Protein AF-A0A5M9K8M2-F1 (afdb_monomer)

pLDDT: mean 75.73, std 13.45, range [46.22, 95.31]

Solvent-accessible surface area (backbone atoms only — not comparable to full-atom values): 11768 Å² total; per-residue (Å²): 135,85,77,84,81,75,60,56,69,81,73,75,49,84,78,88,74,86,73,56,67,69,51,52,54,53,47,51,53,53,50,52,51,53,51,39,47,73,73,68,45,85,75,81,66,78,77,69,85,66,77,76,76,78,73,56,65,38,98,84,75,43,67,61,75,73,79,89,64,83,46,73,67,50,50,53,51,50,53,51,51,49,50,54,51,56,73,70,50,73,73,85,77,61,78,74,76,79,89,68,83,68,75,70,91,83,64,56,71,67,57,57,50,52,52,50,51,52,52,54,49,52,50,53,50,51,50,54,52,52,51,52,52,51,54,52,52,54,49,54,55,54,51,58,61,59,76,70,56,75,81,52,71,76,62,66,80,62,76,63,86,76,78,84,78,55,76,65,59,54,50,52,52,50,52,51,52,55,55,62,74,74,107

Sequence (183 aa):
MKEPQRAPTTMGQLLEIDLGEEARVRNAHRTEIARRKAAGECVELEESEHPTPKPRLGRDGKPWRGRKRRGSDDIQRDALVDAILHENRLDIYEPVPSLFSKQPEGLANDDTIAETFRKDWEEASSHATLQRQQQMSERAAKEKKKAGQEKTEEELYMKGPKLGGSRSARAAMREAMLKAKKR

Radius of gyration: 30.53 Å; Cα contacts (8 Å, |Δi|>4): 26; chains: 1; bounding box: 59×55×85 Å

Secondary structure (DSSP, 8-state):
----PPPGGGGTPPP----HHHHHHHHHHHHHHHHHHHTT---------PPPPPPPBPTTSSB-PPP-PPPHHHHHHHHHHHHHHHHTS-GGGS----------TT--HHHHHHHHHHHHHHHHHHHHHHHHHHHHHHHHHHHHHHHT----HHHHTT-SPPPSS-HHHHHHHHHHHHHHHT-

Organism: Monilinia fructicola (NCBI:txid38448)

Nearest PDB structures (foldseek):
  4fxw-assembly1_B  TM=2.094E-01  e=4.200E+00  Homo sapiens

Structure (mmCIF, N/CA/C/O backbone):
data_AF-A0A5M9K8M2-F1
#
_entry.id   AF-A0A5M9K8M2-F1
#
loop_
_atom_site.group_PDB
_atom_site.id
_atom_site.type_symbol
_atom_site.label_atom_id
_atom_site.label_alt_id
_atom_site.label_comp_id
_atom_site.label_asym_id
_atom_site.label_entity_id
_atom_site.label_seq_id
_atom_site.pdbx_PDB_ins_code
_atom_site.Cartn_x
_atom_site.Cartn_y
_atom_site.Cartn_z
_atom_site.occupancy
_atom_site.B_iso_or_equiv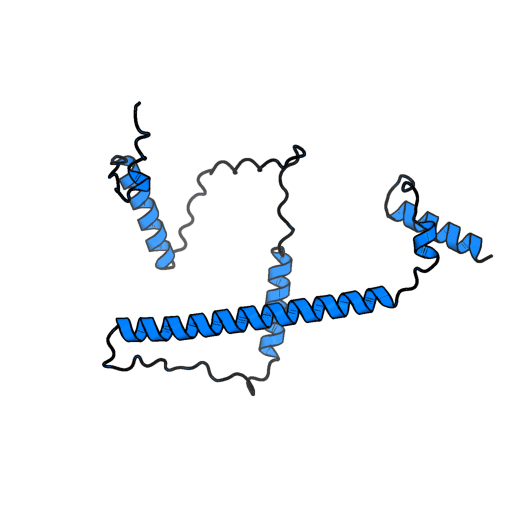
_atom_site.auth_seq_id
_atom_site.auth_comp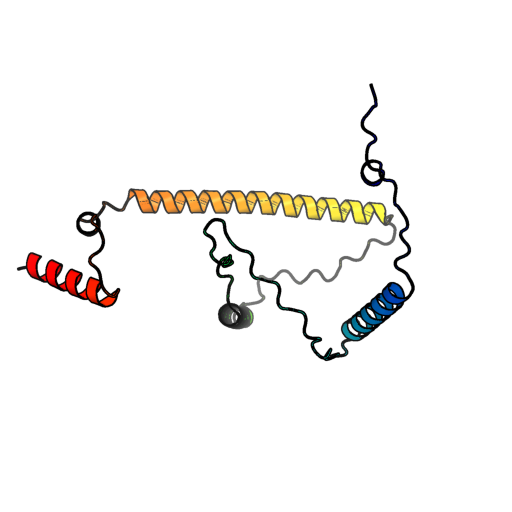_id
_atom_site.auth_asym_id
_atom_site.auth_atom_id
_atom_site.pdbx_PDB_model_num
ATOM 1 N N . MET A 1 1 ? 29.212 30.644 -27.979 1.00 50.84 1 MET A N 1
ATOM 2 C CA . MET A 1 1 ? 28.620 30.018 -26.775 1.00 50.84 1 MET A CA 1
ATOM 3 C C . MET A 1 1 ? 28.111 28.640 -27.178 1.00 50.84 1 MET A C 1
ATOM 5 O O . MET A 1 1 ? 27.536 28.545 -28.252 1.00 50.84 1 MET A O 1
ATOM 9 N N . LYS A 1 2 ? 28.410 27.576 -26.422 1.00 59.81 2 LYS A N 1
ATOM 10 C CA . LYS A 1 2 ? 28.000 26.195 -26.748 1.00 59.81 2 LYS A CA 1
ATOM 11 C C . LYS A 1 2 ? 26.672 25.913 -26.040 1.00 59.81 2 LYS A C 1
ATOM 13 O O . LYS A 1 2 ? 26.611 26.065 -24.823 1.00 59.81 2 LYS A O 1
ATOM 18 N N . GLU A 1 3 ? 25.627 25.561 -26.781 1.00 69.38 3 GLU A N 1
ATOM 19 C CA . GLU A 1 3 ? 24.327 25.207 -26.197 1.00 69.38 3 GLU A CA 1
ATOM 20 C C . GLU A 1 3 ? 24.416 23.906 -25.380 1.00 69.38 3 GLU A C 1
ATOM 22 O O . GLU A 1 3 ? 25.174 23.001 -25.751 1.00 69.38 3 GLU A O 1
ATOM 27 N N . PRO A 1 4 ? 23.659 23.779 -24.274 1.00 75.94 4 PRO A N 1
ATOM 28 C CA . PRO A 1 4 ? 23.609 22.541 -23.512 1.00 75.94 4 PRO A CA 1
ATOM 29 C C . PRO A 1 4 ? 22.824 21.486 -24.302 1.00 75.94 4 PRO A C 1
ATOM 31 O O . PRO A 1 4 ? 21.600 21.559 -24.417 1.00 75.94 4 PRO A O 1
ATOM 34 N N . GLN A 1 5 ? 23.527 20.490 -24.843 1.00 76.62 5 GLN A N 1
ATOM 35 C CA . GLN A 1 5 ? 22.889 19.331 -25.466 1.00 76.62 5 GLN A CA 1
ATOM 36 C C . GLN A 1 5 ? 22.056 18.582 -24.419 1.00 76.62 5 GLN A C 1
ATOM 38 O O . GLN A 1 5 ? 22.564 18.161 -23.378 1.00 76.62 5 GLN A O 1
ATOM 43 N N . ARG A 1 6 ? 20.754 18.440 -24.686 1.00 75.75 6 ARG A N 1
ATOM 44 C CA . ARG A 1 6 ? 19.835 17.676 -23.837 1.00 75.75 6 ARG A CA 1
ATOM 45 C C . ARG A 1 6 ? 20.087 16.183 -24.029 1.00 75.75 6 ARG A C 1
ATOM 47 O O . ARG A 1 6 ? 20.294 15.732 -25.152 1.00 75.75 6 ARG A O 1
ATOM 54 N N . ALA A 1 7 ? 20.059 15.419 -22.938 1.00 79.06 7 ALA A N 1
ATOM 55 C CA . ALA A 1 7 ? 20.272 13.976 -22.992 1.00 79.06 7 ALA A CA 1
ATOM 56 C C . ALA A 1 7 ? 19.178 13.297 -23.847 1.00 79.06 7 ALA A C 1
ATOM 58 O O . ALA A 1 7 ? 18.006 13.660 -23.712 1.00 79.06 7 ALA A O 1
ATOM 59 N N . PRO A 1 8 ? 19.513 12.296 -24.678 1.00 78.56 8 PRO A N 1
ATOM 60 C CA . PRO A 1 8 ? 18.580 11.658 -25.621 1.00 78.56 8 PRO A CA 1
ATOM 61 C C . PRO A 1 8 ? 17.333 11.074 -24.936 1.00 78.56 8 PRO A C 1
ATOM 63 O O . PRO A 1 8 ? 16.224 11.185 -25.456 1.00 78.56 8 PRO A O 1
ATOM 66 N N . THR A 1 9 ? 17.477 10.583 -23.701 1.00 77.06 9 THR A N 1
ATOM 67 C CA . THR A 1 9 ? 16.366 10.099 -22.865 1.00 77.06 9 THR A CA 1
ATOM 68 C C . THR A 1 9 ? 15.303 11.175 -22.601 1.00 77.06 9 THR A C 1
ATOM 70 O O . THR A 1 9 ? 14.123 10.863 -22.500 1.00 77.06 9 THR A O 1
ATOM 73 N N . THR A 1 10 ? 15.691 12.455 -22.529 1.00 79.44 10 THR A N 1
ATOM 74 C CA . THR A 1 10 ? 14.746 13.576 -22.338 1.00 79.44 10 THR A CA 1
ATOM 75 C C . THR A 1 10 ? 13.986 13.947 -23.612 1.00 79.44 10 THR A C 1
ATOM 77 O O . THR A 1 10 ? 12.981 14.645 -23.533 1.00 79.44 10 THR A O 1
ATOM 80 N N . MET A 1 11 ? 14.440 13.469 -24.775 1.00 81.12 11 MET A N 1
ATOM 81 C CA . MET A 1 11 ? 13.809 13.697 -26.079 1.00 81.12 11 MET A CA 1
ATOM 82 C C . MET A 1 11 ? 12.969 12.499 -26.548 1.00 81.12 11 MET A C 1
ATOM 84 O O . MET A 1 11 ? 12.585 12.439 -27.711 1.00 81.12 11 MET A O 1
ATOM 88 N N . GLY A 1 12 ? 12.687 11.538 -25.658 1.00 84.31 12 GLY A N 1
ATOM 89 C CA . GLY A 1 12 ? 11.895 10.349 -25.986 1.00 84.31 12 GLY A CA 1
ATOM 90 C C . GLY A 1 12 ? 12.618 9.342 -26.884 1.00 84.31 12 GLY A C 1
ATOM 91 O O . GLY A 1 12 ? 11.989 8.415 -27.385 1.00 84.31 12 GLY A O 1
ATOM 92 N N . GLN A 1 13 ? 13.930 9.500 -27.090 1.00 84.31 13 GLN A N 1
ATOM 93 C CA . GLN A 1 13 ? 14.730 8.535 -27.835 1.00 84.31 13 GLN A CA 1
ATOM 94 C C . GLN A 1 13 ? 15.052 7.339 -26.933 1.00 84.31 13 GLN A C 1
ATOM 96 O O . GLN A 1 13 ? 15.703 7.487 -25.894 1.00 84.31 13 GLN A O 1
ATOM 101 N N . LEU A 1 14 ? 14.582 6.156 -27.332 1.00 84.75 14 LEU A N 1
ATOM 102 C CA . LEU A 1 14 ? 14.942 4.892 -26.699 1.00 84.75 14 LEU A CA 1
ATOM 103 C C . LEU A 1 14 ? 16.300 4.441 -27.243 1.00 84.75 14 LEU A C 1
ATOM 105 O O . LEU A 1 14 ? 16.487 4.330 -28.451 1.00 84.75 14 LEU A O 1
ATOM 109 N N . LEU A 1 15 ? 17.253 4.214 -26.342 1.00 83.38 15 LEU A N 1
ATOM 110 C CA . LEU A 1 15 ? 18.545 3.616 -26.667 1.00 83.38 15 LEU A CA 1
ATOM 111 C C . LEU A 1 15 ? 18.457 2.119 -26.395 1.00 83.38 15 LEU A C 1
ATOM 113 O O . LEU A 1 15 ? 18.243 1.708 -25.253 1.00 83.38 15 LEU A O 1
ATOM 117 N N . GL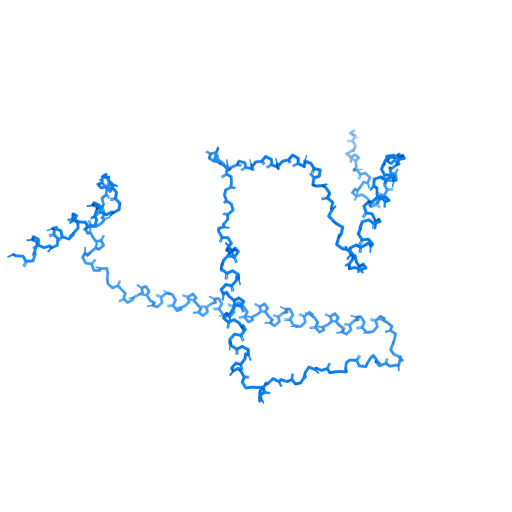U A 1 16 ? 18.626 1.319 -27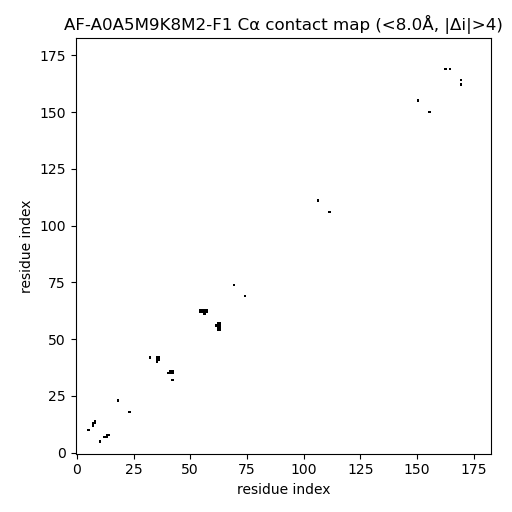.442 1.00 84.19 16 GLU A N 1
ATOM 118 C CA . GLU A 1 16 ? 18.762 -0.128 -27.316 1.00 84.19 16 GLU A CA 1
ATOM 119 C C . GLU A 1 16 ? 20.150 -0.432 -26.745 1.00 84.19 16 GLU A C 1
ATOM 121 O O . GLU A 1 16 ? 21.176 -0.098 -27.337 1.00 84.19 16 GLU A O 1
ATOM 126 N N . ILE A 1 17 ? 20.180 -1.001 -25.541 1.00 85.06 17 ILE A N 1
ATOM 127 C CA . ILE A 1 17 ? 21.411 -1.429 -24.879 1.00 85.06 17 ILE A CA 1
ATOM 128 C C . ILE A 1 17 ? 21.380 -2.950 -24.822 1.00 85.06 17 ILE A C 1
ATOM 130 O O . ILE A 1 17 ? 20.585 -3.535 -24.081 1.00 85.06 17 ILE A O 1
ATOM 134 N N . ASP A 1 18 ? 22.273 -3.587 -25.572 1.00 85.81 18 ASP A N 1
ATOM 135 C CA . ASP A 1 18 ? 22.469 -5.028 -25.497 1.00 85.81 18 ASP A CA 1
ATOM 136 C C . ASP A 1 18 ? 23.205 -5.392 -24.203 1.00 85.81 18 ASP A C 1
ATOM 138 O O . ASP A 1 18 ? 24.413 -5.222 -24.065 1.00 85.81 18 ASP A O 1
ATOM 142 N N . LEU A 1 19 ? 22.461 -5.933 -23.235 1.00 85.19 19 LEU A N 1
ATOM 143 C CA . LEU A 1 19 ? 22.978 -6.368 -21.929 1.00 85.19 19 LEU A CA 1
ATOM 144 C C . LEU A 1 19 ? 23.737 -7.713 -21.976 1.00 85.19 19 LEU A C 1
ATOM 146 O O . LEU A 1 19 ? 24.090 -8.260 -20.931 1.00 85.19 19 LEU A O 1
ATOM 150 N N . GLY A 1 20 ? 23.967 -8.258 -23.173 1.00 93.19 20 GLY A N 1
ATOM 151 C CA . GLY A 1 20 ? 24.665 -9.524 -23.392 1.00 93.19 20 GLY A CA 1
ATOM 152 C C . GLY A 1 20 ? 23.839 -10.781 -23.086 1.00 93.19 20 GLY A C 1
ATOM 153 O O . GLY A 1 20 ? 22.652 -10.737 -22.752 1.00 93.19 20 GLY A O 1
ATOM 154 N N . GLU A 1 21 ? 24.487 -11.936 -23.233 1.00 90.00 21 GLU A N 1
ATOM 155 C CA . GLU A 1 21 ? 23.866 -13.260 -23.104 1.00 90.00 21 GLU A CA 1
ATOM 156 C C . GLU A 1 21 ? 23.527 -13.620 -21.649 1.00 90.00 21 GLU A C 1
ATOM 158 O O . GLU A 1 21 ? 22.465 -14.179 -21.377 1.00 90.00 21 GLU A O 1
ATOM 163 N N . GLU A 1 22 ? 24.347 -13.191 -20.687 1.00 87.31 22 GLU A N 1
ATOM 164 C CA . GLU A 1 22 ? 24.104 -13.416 -19.256 1.00 87.31 22 GLU A CA 1
ATOM 165 C C . GLU A 1 22 ? 22.769 -12.822 -18.783 1.00 87.31 22 GLU A C 1
ATOM 167 O O . GLU A 1 22 ? 22.037 -13.430 -17.996 1.00 87.31 22 GLU A O 1
ATOM 172 N N . ALA A 1 23 ? 22.421 -11.631 -19.280 1.00 89.88 23 ALA A N 1
ATOM 173 C CA . ALA A 1 23 ? 21.151 -10.990 -18.970 1.00 89.88 23 ALA A CA 1
ATOM 174 C C . ALA A 1 23 ? 19.967 -11.764 -19.569 1.00 89.88 23 ALA A C 1
ATOM 176 O O . ALA A 1 23 ? 18.935 -11.898 -18.907 1.00 89.88 23 ALA A O 1
ATOM 177 N N . ARG A 1 24 ? 20.124 -12.324 -20.779 1.00 89.38 24 ARG A N 1
ATOM 178 C CA . ARG A 1 24 ? 19.103 -13.167 -21.423 1.00 89.38 24 ARG A CA 1
ATOM 179 C C . ARG A 1 24 ? 18.862 -14.444 -20.624 1.00 89.38 24 ARG A C 1
ATOM 181 O O . ARG A 1 24 ? 17.711 -14.739 -20.318 1.00 89.38 24 ARG A O 1
ATOM 188 N N . VAL A 1 25 ? 19.925 -15.137 -20.210 1.00 93.75 25 VAL A N 1
ATOM 189 C CA . VAL A 1 25 ? 19.836 -16.355 -19.383 1.00 93.75 25 VAL A CA 1
ATOM 190 C C . VAL A 1 25 ? 19.170 -16.060 -18.037 1.00 93.75 25 VAL A C 1
ATOM 192 O O . VAL A 1 25 ? 18.237 -16.758 -17.638 1.00 93.75 25 VAL A O 1
ATOM 195 N N . ARG A 1 26 ? 19.577 -14.982 -17.353 1.00 89.56 26 ARG A N 1
ATOM 196 C CA . ARG A 1 26 ? 18.974 -14.579 -16.072 1.00 89.56 26 ARG A CA 1
ATOM 197 C C . ARG A 1 26 ? 17.490 -14.239 -16.219 1.00 89.56 26 ARG A C 1
ATOM 199 O O . ARG A 1 26 ? 16.693 -14.599 -15.352 1.00 89.56 26 ARG A O 1
ATOM 206 N N . ASN A 1 27 ? 17.116 -13.544 -17.291 1.00 89.38 27 ASN A N 1
ATOM 207 C CA . ASN A 1 27 ? 15.721 -13.213 -17.562 1.00 89.38 27 ASN A CA 1
ATOM 208 C C . ASN A 1 27 ? 14.910 -14.470 -17.883 1.00 89.38 27 ASN A C 1
ATOM 210 O O . ASN A 1 27 ? 13.857 -14.650 -17.287 1.00 89.38 27 ASN A O 1
ATOM 214 N N . ALA A 1 28 ? 15.427 -15.370 -18.723 1.00 92.25 28 ALA A N 1
ATOM 215 C CA . ALA A 1 28 ? 14.773 -16.638 -19.039 1.00 92.25 28 ALA A CA 1
ATOM 216 C C . ALA A 1 28 ? 14.496 -17.467 -17.776 1.00 92.25 28 ALA A C 1
ATOM 218 O O . ALA A 1 28 ? 13.374 -17.927 -17.578 1.00 92.25 28 ALA A O 1
ATOM 219 N N . HIS A 1 29 ? 15.476 -17.571 -16.874 1.00 91.62 29 HIS A N 1
ATOM 220 C CA . HIS A 1 29 ? 15.305 -18.261 -15.596 1.00 91.62 29 HIS A CA 1
ATOM 221 C C . HIS A 1 29 ? 14.214 -17.613 -14.726 1.00 91.62 29 HIS A C 1
ATOM 223 O O . HIS A 1 29 ? 13.337 -18.300 -14.206 1.00 91.62 29 HIS A O 1
ATOM 229 N N . ARG A 1 30 ? 14.208 -16.276 -14.610 1.00 85.62 30 ARG A N 1
ATOM 230 C CA . ARG A 1 30 ? 13.163 -15.540 -13.871 1.00 85.62 30 ARG A CA 1
ATOM 231 C C . ARG A 1 30 ? 11.775 -15.734 -14.476 1.00 85.62 30 ARG A C 1
ATOM 233 O O . ARG A 1 30 ? 10.810 -15.894 -13.732 1.00 85.62 30 ARG A O 1
ATOM 240 N N . THR A 1 31 ? 11.674 -15.712 -15.801 1.00 91.00 31 THR A N 1
ATOM 241 C CA . THR A 1 31 ? 10.412 -15.904 -16.518 1.00 91.00 31 THR A CA 1
ATOM 242 C C . THR A 1 31 ? 9.881 -17.323 -16.332 1.00 91.00 31 THR A C 1
ATOM 244 O O . THR A 1 31 ? 8.690 -17.490 -16.087 1.00 91.00 31 THR A O 1
ATOM 247 N N . GLU A 1 32 ? 10.749 -18.334 -16.369 1.00 91.31 32 GLU A N 1
ATOM 248 C CA . GLU A 1 32 ? 10.369 -19.730 -16.130 1.00 91.31 32 GLU A CA 1
ATOM 249 C C . GLU A 1 32 ? 9.863 -19.944 -14.696 1.00 91.31 32 GLU A C 1
ATOM 251 O O . GLU A 1 32 ? 8.806 -20.539 -14.490 1.00 91.31 32 GLU A O 1
ATOM 256 N N . ILE A 1 33 ? 10.542 -19.368 -13.699 1.00 88.31 33 ILE A N 1
ATOM 257 C CA . ILE A 1 33 ? 10.082 -19.386 -12.302 1.00 88.31 33 ILE A CA 1
ATOM 258 C C . ILE A 1 33 ? 8.707 -18.725 -12.166 1.00 88.31 33 ILE A C 1
ATOM 260 O O . ILE A 1 33 ? 7.806 -19.277 -11.534 1.00 88.31 33 ILE A O 1
ATOM 264 N N . ALA A 1 34 ? 8.531 -17.535 -12.747 1.00 87.06 34 ALA A N 1
ATOM 265 C CA . ALA A 1 34 ? 7.268 -16.808 -12.676 1.00 87.06 34 ALA A CA 1
ATOM 266 C C . ALA A 1 34 ? 6.128 -17.597 -13.332 1.00 87.06 34 ALA A C 1
ATOM 268 O O . ALA A 1 34 ? 5.023 -17.641 -12.792 1.00 87.06 34 ALA A O 1
ATOM 269 N N . ARG A 1 35 ? 6.411 -18.266 -14.456 1.00 91.12 35 ARG A N 1
ATOM 270 C CA . ARG A 1 35 ? 5.468 -19.146 -15.149 1.00 91.12 35 ARG A CA 1
ATOM 271 C C . ARG A 1 35 ? 5.048 -20.328 -14.274 1.00 91.12 35 ARG A C 1
ATOM 273 O O . ARG A 1 35 ? 3.851 -20.577 -14.162 1.00 91.12 35 ARG A O 1
ATOM 280 N N . ARG A 1 36 ? 5.993 -21.020 -13.629 1.00 87.56 36 ARG A N 1
ATOM 281 C CA . ARG A 1 36 ? 5.689 -22.137 -12.712 1.00 87.56 36 ARG A CA 1
ATOM 282 C C . ARG A 1 36 ? 4.859 -21.685 -11.516 1.00 87.56 36 ARG A C 1
ATOM 284 O O . ARG A 1 36 ? 3.839 -22.294 -11.207 1.00 87.56 36 ARG A O 1
ATOM 291 N N . LYS A 1 37 ? 5.214 -20.542 -10.924 1.00 85.31 37 LYS A N 1
ATOM 292 C CA . LYS A 1 37 ? 4.441 -19.938 -9.833 1.00 85.31 37 LYS A CA 1
ATOM 293 C C . LYS A 1 37 ? 3.017 -19.564 -10.262 1.00 85.31 37 LYS A C 1
ATOM 295 O O . LYS A 1 37 ? 2.079 -19.790 -9.505 1.00 85.31 37 LYS A O 1
ATOM 300 N N . ALA A 1 38 ? 2.839 -19.013 -11.466 1.00 82.25 38 ALA A N 1
ATOM 301 C CA . ALA A 1 38 ? 1.518 -18.693 -12.014 1.00 82.25 38 ALA A CA 1
ATOM 302 C C . ALA A 1 38 ? 0.677 -19.950 -12.300 1.00 82.25 38 ALA A C 1
ATOM 304 O O . ALA A 1 38 ? -0.541 -19.911 -12.163 1.00 82.25 38 ALA A O 1
ATOM 305 N N . ALA A 1 39 ? 1.324 -21.067 -12.638 1.00 88.38 39 ALA A N 1
ATOM 306 C CA . ALA A 1 39 ? 0.687 -22.375 -12.777 1.00 88.38 39 ALA A CA 1
ATOM 307 C C . ALA A 1 39 ? 0.368 -23.053 -11.425 1.00 88.38 39 ALA A C 1
ATOM 309 O O . ALA A 1 39 ? -0.174 -24.155 -11.413 1.00 88.38 39 ALA A O 1
ATOM 310 N N . GLY A 1 40 ? 0.679 -22.406 -10.294 1.00 76.12 40 GLY A N 1
ATOM 311 C CA . GLY A 1 40 ? 0.395 -22.917 -8.952 1.00 76.12 40 GLY A CA 1
ATOM 312 C C . GLY A 1 40 ? 1.439 -23.893 -8.408 1.00 76.12 40 GLY A C 1
ATOM 313 O O . GLY A 1 40 ? 1.217 -24.493 -7.359 1.00 76.12 40 GLY A O 1
ATOM 314 N N . GLU A 1 41 ? 2.581 -24.051 -9.083 1.00 75.38 41 GLU A N 1
ATOM 315 C CA . GLU A 1 41 ? 3.685 -24.871 -8.591 1.00 75.38 41 GLU A CA 1
ATOM 316 C C . GLU A 1 41 ? 4.467 -24.098 -7.515 1.00 75.38 41 GLU A C 1
ATOM 318 O O . GLU A 1 41 ? 4.931 -22.972 -7.736 1.00 75.38 41 GLU A O 1
ATOM 323 N N . CYS A 1 42 ? 4.598 -24.690 -6.323 1.00 58.00 42 CYS A N 1
ATOM 324 C CA . CYS A 1 42 ? 5.349 -24.103 -5.217 1.00 58.00 42 CYS A CA 1
ATOM 325 C C . CYS A 1 42 ? 6.846 -24.342 -5.450 1.00 58.00 42 CYS A C 1
ATOM 327 O O . CYS A 1 42 ? 7.422 -25.315 -4.974 1.00 58.00 42 CYS A O 1
ATOM 329 N N . VAL A 1 43 ? 7.470 -23.478 -6.249 1.00 61.91 43 VAL A N 1
ATOM 330 C CA . VAL A 1 43 ? 8.920 -23.503 -6.443 1.00 61.91 43 VAL A CA 1
ATOM 331 C C . VAL A 1 43 ? 9.567 -22.853 -5.219 1.00 61.91 43 VAL A C 1
ATOM 333 O O . VAL A 1 43 ? 9.620 -21.624 -5.122 1.00 61.91 43 VAL A O 1
ATOM 336 N N . GLU A 1 44 ? 10.035 -23.677 -4.278 1.00 58.03 44 GLU A N 1
ATOM 337 C CA . GLU A 1 44 ? 11.027 -23.275 -3.277 1.00 58.03 44 GLU A CA 1
ATOM 338 C C . GLU A 1 44 ? 12.304 -22.905 -4.030 1.00 58.03 44 GLU A C 1
ATOM 340 O O . GLU A 1 44 ? 13.111 -23.744 -4.424 1.00 58.03 44 GLU A O 1
ATOM 345 N N . LEU A 1 45 ? 12.446 -21.617 -4.323 1.00 59.06 45 LEU A N 1
ATOM 346 C CA . LEU A 1 45 ? 13.733 -21.078 -4.712 1.00 59.06 45 LEU A CA 1
ATOM 347 C C . LEU A 1 45 ? 14.600 -21.180 -3.469 1.00 59.06 45 LEU A C 1
ATOM 349 O O . LEU A 1 45 ? 14.283 -20.526 -2.475 1.00 59.06 45 LEU A O 1
ATOM 353 N N . GLU A 1 46 ? 15.666 -21.982 -3.527 1.00 56.38 46 GLU A N 1
ATOM 354 C CA . GLU A 1 46 ? 16.770 -21.846 -2.582 1.00 56.38 46 GLU A CA 1
ATOM 355 C C . GLU A 1 46 ? 17.067 -20.352 -2.488 1.00 56.38 46 GLU A C 1
ATOM 357 O O . GLU A 1 46 ? 17.375 -19.708 -3.500 1.00 56.38 46 GLU A O 1
ATOM 362 N N . GLU A 1 47 ? 16.820 -19.785 -1.306 1.00 54.84 47 GLU A N 1
ATOM 363 C CA . GLU A 1 47 ? 16.987 -18.370 -1.027 1.00 54.84 47 GLU A CA 1
ATOM 364 C C . GLU A 1 47 ? 18.461 -18.055 -1.243 1.00 54.84 47 GLU A C 1
ATOM 366 O O . GLU A 1 47 ? 19.280 -18.151 -0.333 1.00 54.84 47 GLU A O 1
ATOM 371 N N . SER A 1 48 ? 18.826 -17.718 -2.482 1.00 51.81 48 SER A N 1
ATOM 372 C CA . SER A 1 48 ? 20.142 -17.190 -2.779 1.00 51.81 48 SER A CA 1
ATOM 373 C C . SER A 1 48 ? 20.315 -16.022 -1.830 1.00 51.81 48 SER A C 1
ATOM 375 O O . SER A 1 48 ? 19.463 -15.129 -1.851 1.00 51.81 48 SER A O 1
ATOM 377 N N . GLU A 1 49 ? 21.343 -16.088 -0.983 1.00 55.72 49 GLU A N 1
ATOM 378 C CA . GLU A 1 49 ? 21.686 -15.127 0.061 1.00 55.72 49 GLU A CA 1
ATOM 379 C C . GLU A 1 49 ? 21.728 -13.713 -0.526 1.00 55.72 49 GLU A C 1
ATOM 381 O O . GLU A 1 49 ? 22.768 -13.174 -0.908 1.00 55.72 49 GLU A O 1
ATOM 386 N N . HIS A 1 50 ? 20.562 -13.097 -0.680 1.00 56.31 50 HIS A N 1
ATOM 387 C CA . HIS A 1 50 ? 20.470 -11.744 -1.159 1.00 56.31 50 HIS A CA 1
ATOM 388 C C . HIS A 1 50 ? 20.997 -10.897 -0.010 1.00 56.31 50 HIS A C 1
ATOM 390 O O . HIS A 1 50 ? 20.438 -10.961 1.090 1.00 56.31 50 HIS A O 1
ATOM 396 N N . PRO A 1 51 ? 22.077 -10.125 -0.219 1.00 62.50 51 PRO A N 1
ATOM 397 C CA . PRO A 1 51 ? 22.652 -9.334 0.849 1.00 62.50 51 PRO A CA 1
ATOM 398 C C . PRO A 1 51 ? 21.553 -8.434 1.400 1.00 62.50 51 PRO A C 1
ATOM 400 O O . PRO A 1 51 ? 20.979 -7.620 0.669 1.00 62.50 51 PRO A O 1
ATOM 403 N N . THR A 1 52 ? 21.228 -8.616 2.683 1.00 70.06 52 THR A N 1
ATOM 404 C CA . TH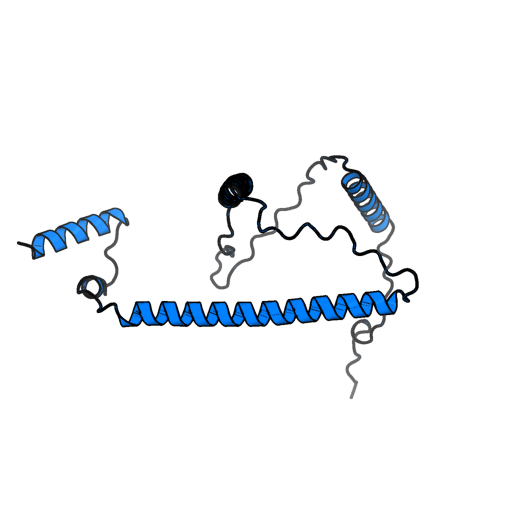R A 1 52 ? 20.168 -7.849 3.335 1.00 70.06 52 THR A CA 1
ATOM 405 C C . THR A 1 52 ? 20.444 -6.365 3.098 1.00 70.06 52 THR A C 1
ATOM 407 O O . THR A 1 52 ? 21.561 -5.909 3.381 1.00 70.06 52 THR A O 1
ATOM 410 N N . PRO A 1 53 ? 19.488 -5.597 2.550 1.00 73.12 53 PRO A N 1
ATOM 411 C CA . PRO A 1 53 ? 19.744 -4.215 2.185 1.00 73.12 53 PRO A CA 1
ATOM 412 C C . PRO A 1 53 ? 20.175 -3.431 3.426 1.00 73.12 53 PRO A C 1
ATOM 414 O O . PRO A 1 53 ? 19.511 -3.478 4.464 1.00 73.12 53 PRO A O 1
ATOM 417 N N . LYS A 1 54 ? 21.297 -2.705 3.319 1.00 79.06 54 LYS A N 1
ATOM 418 C CA . LYS A 1 54 ? 21.820 -1.883 4.419 1.00 79.06 54 LYS A CA 1
ATOM 419 C C . LYS A 1 54 ? 20.710 -0.946 4.917 1.00 79.06 54 LYS A C 1
ATOM 421 O O . LYS A 1 54 ? 20.077 -0.271 4.096 1.00 79.06 54 LYS A O 1
ATOM 426 N N . PRO A 1 55 ? 20.452 -0.881 6.234 1.00 78.31 55 PRO A N 1
ATOM 427 C CA . PRO A 1 55 ? 19.375 -0.062 6.759 1.00 78.31 55 PRO A CA 1
ATOM 428 C C . PRO A 1 55 ? 19.659 1.408 6.450 1.00 78.31 55 PRO A C 1
ATOM 430 O O . PRO A 1 55 ? 20.734 1.927 6.755 1.00 78.31 55 PRO A O 1
ATOM 433 N N . ARG A 1 56 ? 18.688 2.087 5.834 1.00 81.31 56 ARG A N 1
ATOM 434 C CA . ARG A 1 56 ? 18.796 3.518 5.526 1.00 81.31 56 ARG A CA 1
ATOM 435 C C . ARG A 1 56 ? 19.015 4.294 6.817 1.00 81.31 56 ARG A C 1
ATOM 437 O O . ARG A 1 56 ? 18.320 4.048 7.798 1.00 81.31 56 ARG A O 1
ATOM 444 N N . LEU A 1 57 ? 19.957 5.228 6.822 1.00 84.81 57 LEU A N 1
ATOM 445 C CA . LEU A 1 57 ? 20.227 6.072 7.979 1.00 84.81 57 LEU A CA 1
ATOM 446 C C . LEU A 1 57 ? 19.355 7.328 7.925 1.00 84.81 57 LEU A C 1
ATOM 448 O O . LEU A 1 57 ? 19.229 7.954 6.875 1.00 84.81 57 LEU A O 1
ATOM 452 N N . GLY A 1 58 ? 18.731 7.686 9.044 1.00 83.12 58 GLY A N 1
ATOM 453 C CA . GLY A 1 58 ? 18.041 8.964 9.185 1.00 83.12 58 GLY A CA 1
ATOM 454 C C . GLY A 1 58 ? 19.020 10.125 9.379 1.00 83.12 58 GLY A C 1
ATOM 455 O O . GLY A 1 58 ? 20.213 9.919 9.599 1.00 83.12 58 GLY A O 1
ATOM 456 N N . ARG A 1 59 ? 18.492 11.357 9.377 1.00 86.19 59 ARG A N 1
ATOM 457 C CA . ARG A 1 59 ? 19.258 12.598 9.613 1.00 86.19 59 ARG A CA 1
ATOM 458 C C . ARG A 1 59 ? 20.081 12.574 10.911 1.00 86.19 59 ARG A C 1
ATOM 460 O O . ARG A 1 59 ? 21.148 13.168 10.964 1.00 86.19 59 ARG A O 1
ATOM 467 N N . ASP A 1 60 ? 19.608 11.842 11.917 1.00 83.12 60 ASP A N 1
ATOM 468 C CA . ASP A 1 60 ? 20.239 11.705 13.236 1.00 83.12 60 ASP A CA 1
ATOM 469 C C . ASP A 1 60 ? 21.290 10.581 13.316 1.00 83.12 60 ASP A C 1
ATOM 471 O O . ASP A 1 60 ? 21.687 10.191 14.414 1.00 83.12 60 ASP A O 1
ATOM 475 N N . GLY A 1 61 ? 21.662 9.959 12.194 1.00 85.38 61 GLY A N 1
ATOM 476 C CA . GLY A 1 61 ? 22.610 8.843 12.199 1.00 85.38 61 GLY A CA 1
ATOM 477 C C . GLY A 1 61 ? 22.044 7.533 12.768 1.00 85.38 61 GLY A C 1
ATOM 478 O O . GLY A 1 61 ? 22.783 6.583 13.000 1.00 85.38 61 GLY A O 1
ATOM 479 N N . LYS A 1 62 ? 20.733 7.462 13.018 1.00 87.19 62 LYS A N 1
ATOM 480 C CA . LYS A 1 62 ? 20.043 6.266 13.528 1.00 87.19 62 LYS A CA 1
ATOM 481 C C . LYS A 1 62 ? 19.385 5.523 12.367 1.00 87.19 62 LYS A C 1
ATOM 483 O O . LYS A 1 62 ? 18.901 6.184 11.444 1.00 87.19 62 LYS A O 1
ATOM 488 N N . PRO A 1 63 ? 19.323 4.181 12.382 1.00 84.94 63 PRO A N 1
ATOM 489 C CA . PRO A 1 63 ? 18.666 3.443 11.315 1.00 84.94 63 PRO A CA 1
ATOM 490 C C . PRO A 1 63 ? 17.196 3.858 11.231 1.00 84.94 63 PRO A C 1
ATOM 492 O O . PRO A 1 63 ? 16.487 3.868 12.240 1.00 84.94 63 PRO A O 1
ATOM 495 N N . TRP A 1 64 ? 16.747 4.201 10.029 1.00 80.62 64 TRP A N 1
ATOM 496 C CA . TRP A 1 64 ? 15.381 4.595 9.727 1.00 80.62 64 TRP A CA 1
ATOM 497 C C . TRP A 1 64 ? 14.435 3.459 10.115 1.00 80.62 64 TRP A C 1
ATOM 499 O O . TRP A 1 64 ? 14.361 2.422 9.456 1.00 80.62 64 TRP A O 1
ATOM 509 N N . ARG A 1 65 ? 13.718 3.637 11.223 1.00 78.44 65 ARG A N 1
ATOM 510 C CA . ARG A 1 65 ? 12.649 2.732 11.639 1.00 78.44 65 ARG A CA 1
ATOM 511 C C . ARG A 1 65 ? 11.385 3.170 10.907 1.00 78.44 65 ARG A C 1
ATOM 513 O O . ARG A 1 65 ? 10.910 4.285 11.111 1.00 78.44 65 ARG A O 1
ATOM 520 N N . GLY A 1 66 ? 10.847 2.304 10.051 1.00 77.88 66 GLY A N 1
ATOM 521 C CA . GLY A 1 66 ? 9.526 2.528 9.467 1.00 77.88 66 GLY A CA 1
ATOM 522 C C . GLY A 1 66 ? 8.464 2.691 10.560 1.00 77.88 66 GLY A C 1
ATOM 523 O O . GLY A 1 66 ? 8.612 2.184 11.676 1.00 77.88 66 GLY A O 1
ATOM 524 N N . ARG A 1 67 ? 7.376 3.400 10.247 1.00 78.50 67 ARG A N 1
ATOM 525 C CA . ARG A 1 67 ? 6.193 3.452 11.117 1.00 78.50 67 ARG A CA 1
ATOM 526 C C . ARG A 1 67 ? 5.728 2.018 11.379 1.00 78.50 67 ARG A C 1
ATOM 528 O O . ARG A 1 67 ? 5.643 1.248 10.425 1.00 78.50 67 ARG A O 1
ATOM 535 N N . LYS A 1 68 ? 5.416 1.671 12.636 1.00 76.06 68 LYS A N 1
ATOM 536 C CA . LYS A 1 68 ? 4.816 0.370 12.977 1.00 76.06 68 LYS A CA 1
ATOM 537 C C . LYS A 1 68 ? 3.558 0.179 12.125 1.00 76.06 68 LYS A C 1
ATOM 539 O O . LYS A 1 68 ? 2.553 0.857 12.338 1.00 76.06 68 LYS A O 1
ATOM 544 N N . ARG A 1 69 ? 3.669 -0.662 11.099 1.00 76.25 69 ARG A N 1
ATOM 545 C CA . ARG A 1 69 ? 2.527 -1.208 10.366 1.00 76.25 69 ARG A CA 1
ATOM 546 C C . ARG A 1 69 ? 1.940 -2.326 11.232 1.00 76.25 69 ARG A C 1
ATOM 548 O O . ARG A 1 69 ? 2.631 -2.801 12.134 1.00 76.25 69 ARG A O 1
ATOM 555 N N . ARG A 1 70 ? 0.677 -2.685 10.987 1.00 81.38 70 ARG A N 1
ATOM 556 C CA . ARG A 1 70 ? 0.034 -3.838 11.635 1.00 81.38 70 ARG A CA 1
ATOM 557 C C . ARG A 1 70 ? 0.970 -5.046 11.504 1.00 81.38 70 ARG A C 1
ATOM 559 O O . ARG A 1 70 ? 1.460 -5.302 10.403 1.00 81.38 70 ARG A O 1
ATOM 566 N N . GLY A 1 71 ? 1.312 -5.669 12.630 1.00 84.62 71 GLY A N 1
ATOM 567 C CA . GLY A 1 71 ? 2.172 -6.854 12.656 1.00 84.62 71 GLY A CA 1
ATOM 568 C C . GLY A 1 71 ? 1.459 -8.073 12.071 1.00 84.62 71 GLY A C 1
ATOM 569 O O . GLY A 1 71 ? 0.252 -8.025 11.844 1.00 84.62 71 GLY A O 1
ATOM 570 N N . SER A 1 72 ? 2.187 -9.170 11.857 1.00 84.44 72 SER A N 1
ATOM 571 C CA . SER A 1 72 ? 1.593 -10.463 11.475 1.00 84.44 72 SER A CA 1
ATOM 572 C C . SER A 1 72 ? 0.435 -10.847 12.399 1.00 84.44 72 SER A C 1
ATOM 574 O O . SER A 1 72 ? -0.639 -11.203 11.930 1.00 84.44 72 SER A O 1
ATOM 576 N N . ASP A 1 73 ? 0.627 -10.672 13.704 1.00 89.81 73 ASP A N 1
ATOM 577 C CA . ASP A 1 73 ? -0.354 -11.026 14.729 1.00 89.81 73 ASP A CA 1
ATOM 578 C C . ASP A 1 73 ? -1.574 -10.099 14.687 1.00 89.81 73 ASP A C 1
ATOM 580 O O . ASP A 1 73 ? -2.696 -10.526 14.943 1.00 89.81 73 ASP A O 1
ATOM 584 N N . ASP A 1 74 ? -1.377 -8.821 14.341 1.00 90.31 74 ASP A N 1
ATOM 585 C CA . ASP A 1 74 ? -2.487 -7.883 14.156 1.00 90.31 74 ASP A CA 1
ATOM 586 C C . ASP A 1 74 ? -3.339 -8.300 12.958 1.00 90.31 74 ASP A C 1
ATOM 588 O O . ASP A 1 74 ? -4.558 -8.327 13.064 1.00 90.31 74 ASP A O 1
ATOM 592 N N . ILE A 1 75 ? -2.693 -8.687 11.853 1.00 91.00 75 ILE A N 1
ATOM 593 C CA . ILE A 1 75 ? -3.372 -9.162 10.643 1.00 91.00 75 ILE A CA 1
ATOM 594 C C . ILE A 1 75 ? -4.162 -10.440 10.936 1.00 91.00 75 ILE A C 1
ATOM 596 O O . ILE A 1 75 ? -5.306 -10.552 10.514 1.00 91.00 75 ILE A O 1
ATOM 600 N N . GLN A 1 76 ? -3.585 -11.390 11.675 1.00 93.62 76 GLN A N 1
ATOM 601 C CA . GLN A 1 76 ? -4.276 -12.633 12.035 1.00 93.62 76 GLN A CA 1
ATOM 602 C C . GLN A 1 76 ? -5.487 -12.386 12.939 1.00 93.62 76 GLN A C 1
ATOM 604 O O . GLN A 1 76 ? -6.533 -13.001 12.747 1.00 93.62 76 GLN A O 1
ATOM 609 N N . ARG A 1 77 ? -5.372 -11.467 13.905 1.00 95.12 77 ARG A N 1
ATOM 610 C CA . ARG A 1 77 ? -6.508 -11.073 14.749 1.00 95.12 77 ARG A CA 1
ATOM 611 C C . ARG A 1 77 ? -7.600 -10.393 13.938 1.00 95.12 77 ARG A C 1
ATOM 613 O O . ARG A 1 77 ? -8.763 -10.719 14.134 1.00 95.12 77 ARG A O 1
ATOM 620 N N . ASP A 1 78 ? -7.227 -9.470 13.054 1.00 94.50 78 ASP A N 1
ATOM 621 C CA . ASP A 1 78 ? -8.177 -8.783 12.181 1.00 94.50 78 ASP A CA 1
ATOM 622 C C . ASP A 1 78 ? -8.898 -9.799 11.275 1.00 94.50 78 ASP A C 1
ATOM 624 O O . ASP A 1 78 ? -10.121 -9.805 11.234 1.00 94.50 78 ASP A O 1
ATOM 628 N N . ALA A 1 79 ? -8.166 -10.736 10.660 1.00 94.12 79 ALA A N 1
ATOM 629 C CA . ALA A 1 79 ? -8.740 -11.803 9.838 1.00 94.12 79 ALA A CA 1
ATOM 630 C C . ALA A 1 79 ? -9.703 -12.717 10.617 1.00 94.12 79 ALA A C 1
ATOM 632 O O . ALA A 1 79 ? -10.754 -13.084 10.099 1.00 94.12 79 ALA A O 1
ATOM 633 N N . LEU A 1 80 ? -9.375 -13.070 11.865 1.00 95.31 80 LEU A N 1
ATOM 634 C CA . LEU A 1 80 ? -10.269 -13.853 12.722 1.00 95.31 80 LEU A CA 1
ATOM 635 C C . LEU A 1 80 ? -11.549 -13.078 13.063 1.00 95.31 80 LEU A C 1
ATOM 637 O O . LEU A 1 80 ? -12.640 -13.639 13.037 1.00 95.31 80 LEU A O 1
ATOM 641 N N . VAL A 1 81 ? -11.419 -11.791 13.390 1.00 95.00 81 VAL A N 1
ATOM 642 C CA . VAL A 1 81 ? -12.567 -10.920 13.672 1.00 95.00 81 VAL A CA 1
ATOM 643 C C . VAL A 1 81 ? -13.451 -10.785 12.436 1.00 95.00 81 VAL A C 1
ATOM 645 O O . VAL A 1 81 ? -14.669 -10.894 12.558 1.00 95.00 81 VAL A O 1
ATOM 648 N N . ASP A 1 82 ? -12.852 -10.605 11.261 1.00 92.25 82 ASP A N 1
ATOM 649 C CA . ASP A 1 82 ? -13.573 -10.519 9.995 1.00 92.25 82 ASP A CA 1
ATOM 650 C C . ASP A 1 82 ? -14.311 -11.826 9.683 1.00 92.25 82 ASP A C 1
ATOM 652 O O . ASP A 1 82 ? -15.480 -11.769 9.315 1.00 92.25 82 ASP A O 1
ATOM 656 N N . ALA A 1 83 ? -13.693 -12.992 9.907 1.00 91.19 83 ALA A N 1
ATOM 657 C CA . ALA A 1 83 ? -14.351 -14.289 9.737 1.00 91.19 83 ALA A CA 1
ATOM 658 C C . ALA A 1 83 ? -15.572 -14.439 10.660 1.00 91.19 83 ALA A C 1
ATOM 660 O O . ALA A 1 83 ? -16.662 -14.748 10.189 1.00 91.19 83 ALA A O 1
ATOM 661 N N . ILE A 1 84 ? -15.434 -14.113 11.950 1.00 93.12 84 ILE A N 1
ATOM 662 C CA . ILE A 1 84 ? -16.548 -14.166 12.912 1.00 93.12 84 ILE A CA 1
ATOM 663 C C . ILE A 1 84 ? -17.663 -13.191 12.514 1.00 93.12 84 ILE A C 1
ATOM 665 O O . ILE A 1 84 ? -18.847 -13.520 12.596 1.00 93.12 84 ILE A O 1
ATOM 669 N N . LEU A 1 85 ? -17.314 -11.972 12.095 1.00 88.75 85 LEU A N 1
ATOM 670 C CA . LEU A 1 85 ? -18.300 -10.991 11.644 1.00 88.75 85 LEU A CA 1
ATOM 671 C C . LEU A 1 85 ? -18.981 -11.421 10.346 1.00 88.75 85 LEU A C 1
ATOM 673 O O . LEU A 1 85 ? -20.157 -11.121 10.169 1.00 88.75 85 LEU A O 1
ATOM 677 N N . HIS A 1 86 ? -18.266 -12.108 9.460 1.00 85.94 86 HIS A N 1
ATOM 678 C CA . HIS A 1 86 ? -18.811 -12.641 8.221 1.00 85.94 86 HIS A CA 1
ATOM 679 C C . HIS A 1 86 ? -19.750 -13.822 8.481 1.00 85.94 86 HIS A C 1
ATOM 681 O O . HIS A 1 86 ? -20.813 -13.887 7.882 1.00 85.94 86 HIS A O 1
ATOM 687 N N . GLU A 1 87 ? -19.405 -14.721 9.403 1.00 83.12 87 GLU A N 1
ATOM 688 C CA . GLU A 1 87 ? -20.260 -15.847 9.801 1.00 83.12 87 GLU A CA 1
ATOM 689 C C . GLU A 1 87 ? -21.565 -15.383 10.463 1.00 83.12 87 GLU A C 1
ATOM 691 O O . GLU A 1 87 ? -22.609 -16.007 10.294 1.00 83.12 87 GLU A O 1
ATOM 696 N N . ASN A 1 88 ? -21.520 -14.278 11.215 1.00 82.12 88 ASN A N 1
ATOM 697 C CA . ASN A 1 88 ? -22.688 -13.730 11.913 1.00 82.12 88 ASN A CA 1
ATOM 698 C C . ASN A 1 88 ? -23.436 -12.645 11.121 1.00 82.12 88 ASN A C 1
ATOM 700 O O . ASN A 1 88 ? -24.466 -12.144 11.585 1.00 82.12 88 ASN A O 1
ATOM 704 N N . ARG A 1 89 ? -22.926 -12.229 9.958 1.00 79.81 89 ARG A N 1
ATOM 705 C CA . ARG A 1 89 ? -23.633 -11.294 9.084 1.00 79.81 89 ARG A CA 1
ATOM 706 C C . ARG A 1 89 ? -24.783 -12.039 8.418 1.00 79.81 89 ARG A C 1
ATOM 708 O O . ARG A 1 89 ? -24.598 -13.065 7.785 1.00 79.81 89 ARG A O 1
ATOM 715 N N . LEU A 1 90 ? -25.991 -11.511 8.583 1.00 74.50 90 LEU A N 1
ATOM 716 C CA . LEU A 1 90 ? -27.149 -11.965 7.828 1.00 74.50 90 LEU A CA 1
ATOM 717 C C . LEU A 1 90 ? -27.034 -11.404 6.405 1.00 74.50 90 LEU A C 1
ATOM 719 O O . LEU A 1 90 ? -27.113 -10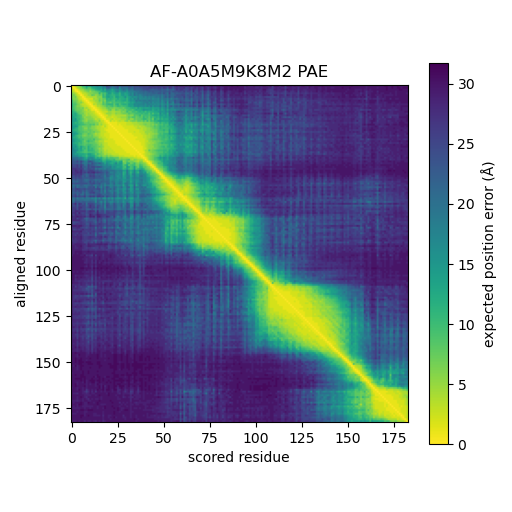.185 6.236 1.00 74.50 90 LEU A O 1
ATOM 723 N N . ASP A 1 91 ? -26.935 -12.276 5.400 1.00 68.44 91 ASP A N 1
ATOM 724 C CA . ASP A 1 91 ? -26.856 -11.955 3.955 1.00 68.44 91 ASP A CA 1
ATOM 725 C C . ASP A 1 91 ? -28.104 -11.239 3.390 1.00 68.44 91 ASP A C 1
ATOM 727 O O . ASP A 1 91 ? -28.300 -11.114 2.187 1.00 68.44 91 ASP A O 1
ATOM 731 N N . ILE A 1 92 ? -28.984 -10.743 4.257 1.00 71.38 92 ILE A N 1
ATOM 732 C CA . ILE A 1 92 ? -30.255 -10.105 3.905 1.00 71.38 92 ILE A CA 1
ATOM 733 C C . ILE A 1 92 ? -30.032 -8.761 3.188 1.00 71.38 92 ILE A C 1
ATOM 735 O O . ILE A 1 92 ? -30.898 -8.315 2.438 1.00 71.38 92 ILE A O 1
ATOM 739 N N . TYR A 1 93 ? -28.882 -8.113 3.402 1.00 69.00 93 TYR A N 1
ATOM 740 C CA . TYR A 1 93 ? -28.577 -6.788 2.849 1.00 69.00 93 TYR A CA 1
ATOM 741 C C . TYR A 1 93 ? -27.364 -6.754 1.915 1.00 69.00 93 TYR A C 1
ATOM 743 O O . TYR A 1 93 ? -26.980 -5.665 1.484 1.00 69.00 93 TYR A O 1
ATOM 751 N N . GLU A 1 94 ? -26.745 -7.894 1.596 1.00 65.56 94 GLU A N 1
ATOM 752 C CA . GLU A 1 94 ? -25.685 -7.900 0.590 1.00 65.56 94 GLU A CA 1
ATOM 753 C C . GLU A 1 94 ? -26.324 -7.871 -0.810 1.00 65.56 94 GLU A C 1
ATOM 755 O O . GLU A 1 94 ? -27.129 -8.748 -1.138 1.00 65.56 94 GLU A O 1
ATOM 760 N N . PRO A 1 95 ? -26.038 -6.860 -1.653 1.00 60.78 95 PRO A N 1
ATOM 761 C CA . PRO A 1 95 ? -26.453 -6.919 -3.044 1.00 60.78 95 PRO A CA 1
ATOM 762 C C . PRO A 1 95 ? -25.746 -8.114 -3.684 1.00 60.78 95 PRO A C 1
ATOM 764 O O . PRO A 1 95 ? -24.519 -8.183 -3.674 1.00 60.78 95 PRO A O 1
ATOM 767 N N . VAL A 1 96 ? -26.535 -9.048 -4.224 1.00 61.12 96 VAL A N 1
ATOM 768 C CA . VAL A 1 96 ? -26.059 -10.229 -4.957 1.00 61.12 96 VAL A CA 1
ATOM 769 C C . VAL A 1 96 ? -24.878 -9.818 -5.842 1.00 61.12 96 VAL A C 1
ATOM 771 O O . VAL A 1 96 ? -25.043 -8.865 -6.616 1.00 61.12 96 VAL A O 1
ATOM 774 N N . PRO A 1 97 ? -23.703 -10.477 -5.743 1.00 57.22 97 PRO A N 1
ATOM 775 C CA . PRO A 1 97 ? -22.566 -10.146 -6.587 1.00 57.22 97 PRO A CA 1
ATOM 776 C C . PRO A 1 97 ? -23.057 -10.150 -8.029 1.00 57.22 97 PRO A C 1
ATOM 778 O O . PRO A 1 97 ? -23.633 -11.135 -8.490 1.00 57.22 97 PRO A O 1
ATOM 781 N N . SER A 1 98 ? -22.926 -9.001 -8.693 1.00 51.59 98 SER A N 1
ATOM 782 C CA . SER A 1 98 ? -23.428 -8.785 -10.045 1.00 51.59 98 SER A CA 1
ATOM 783 C C . SER A 1 98 ? -22.804 -9.823 -10.974 1.00 51.59 98 SER A C 1
ATOM 785 O O . SER A 1 98 ? -21.683 -9.667 -11.450 1.00 51.59 98 SER A O 1
ATOM 787 N N . LEU A 1 99 ? -23.529 -10.915 -11.215 1.00 52.56 99 LEU A N 1
ATOM 788 C CA . LEU A 1 99 ? -23.078 -12.037 -12.033 1.00 52.56 99 LEU A CA 1
ATOM 789 C C . LEU A 1 99 ? -23.030 -11.705 -13.530 1.00 52.56 99 LEU A C 1
ATOM 791 O O . LEU A 1 99 ? -22.762 -12.590 -14.334 1.00 52.56 99 LEU A O 1
ATOM 795 N N . PHE A 1 100 ? -23.274 -10.461 -13.947 1.00 47.25 100 PHE A N 1
ATOM 796 C CA . PHE A 1 100 ? -23.342 -10.132 -15.365 1.00 47.25 100 PHE A CA 1
ATOM 797 C C . PHE A 1 100 ? -22.891 -8.700 -15.660 1.00 47.25 100 PHE A C 1
ATOM 799 O O . PHE A 1 100 ? -23.711 -7.823 -15.914 1.00 47.25 100 PHE A O 1
ATOM 806 N N . SER A 1 101 ? -21.583 -8.487 -15.803 1.00 50.72 101 SER A N 1
ATOM 807 C CA . SER A 1 101 ? -21.118 -7.649 -16.912 1.00 50.72 101 SER A CA 1
ATOM 808 C C . SER A 1 101 ? -21.002 -8.536 -18.154 1.00 50.72 101 SER A C 1
ATOM 810 O O . SER A 1 101 ? -19.918 -8.879 -18.620 1.00 50.72 101 SER A O 1
ATOM 812 N N . LYS A 1 102 ? -22.156 -8.952 -18.699 1.00 53.81 102 LYS A N 1
ATOM 813 C CA . LYS A 1 102 ? -22.197 -9.354 -20.109 1.00 53.81 102 LYS A CA 1
ATOM 814 C C . LYS A 1 102 ? -21.655 -8.159 -20.880 1.00 53.81 102 LYS A C 1
ATOM 816 O O . LYS A 1 102 ? -22.294 -7.109 -20.888 1.00 53.81 102 LYS A O 1
ATOM 821 N N . GLN A 1 103 ? -20.460 -8.308 -21.443 1.00 54.03 103 GLN A N 1
ATOM 822 C CA . GLN A 1 103 ? -19.955 -7.381 -22.442 1.00 54.03 103 GLN A CA 1
ATOM 823 C C . GLN A 1 103 ? -21.074 -7.220 -23.479 1.00 54.03 103 GLN A C 1
ATOM 825 O O . GLN A 1 103 ? -21.581 -8.239 -23.961 1.00 54.03 103 GLN A O 1
ATOM 830 N N . PRO A 1 104 ? -21.555 -5.998 -23.751 1.00 56.00 104 PRO A N 1
ATOM 831 C CA . PRO A 1 104 ? -22.523 -5.805 -24.813 1.00 56.00 104 PRO A CA 1
ATOM 832 C C . PRO A 1 104 ? -21.844 -6.201 -26.128 1.00 56.00 104 PRO A C 1
ATOM 834 O O . PRO A 1 104 ? -20.924 -5.530 -26.591 1.00 56.00 104 PRO A O 1
ATOM 837 N N . GLU A 1 105 ? -22.270 -7.330 -26.692 1.00 56.25 105 GLU A N 1
ATOM 838 C CA . GLU A 1 105 ? -21.887 -7.782 -28.031 1.00 56.25 105 GLU A CA 1
ATOM 839 C C . GLU A 1 105 ? -22.188 -6.654 -29.030 1.00 56.25 105 GLU A C 1
ATOM 841 O O . GLU A 1 105 ? -23.352 -6.372 -29.319 1.00 56.25 105 GLU A O 1
ATOM 846 N N . GLY A 1 106 ? -21.139 -5.968 -29.503 1.00 62.06 106 GLY A N 1
ATOM 847 C CA . GLY A 1 106 ? -21.230 -4.944 -30.549 1.00 62.06 106 GLY A CA 1
ATOM 848 C C . GLY A 1 106 ? -20.644 -3.560 -30.244 1.00 62.06 106 GLY A C 1
ATOM 849 O O . GLY A 1 106 ? -20.643 -2.731 -31.152 1.00 62.06 106 GLY A O 1
ATOM 850 N N . LEU A 1 107 ? -20.136 -3.278 -29.036 1.00 58.62 107 LEU A N 1
ATOM 851 C CA . LEU A 1 107 ? -19.388 -2.033 -28.780 1.00 58.62 107 LEU A CA 1
ATOM 852 C C . LEU A 1 107 ? -17.907 -2.203 -29.143 1.00 58.62 107 LEU A C 1
ATOM 854 O O . LEU A 1 107 ? -17.306 -3.239 -28.854 1.00 58.62 107 LEU A O 1
ATOM 858 N N . ALA A 1 108 ? -17.310 -1.190 -29.778 1.00 74.12 108 ALA A N 1
ATOM 859 C CA . ALA A 1 108 ? -15.870 -1.171 -30.006 1.00 74.12 108 ALA A CA 1
ATOM 860 C C . ALA A 1 108 ? -15.143 -1.233 -28.652 1.00 74.12 108 ALA A C 1
ATOM 862 O O . ALA A 1 108 ? -15.581 -0.616 -27.682 1.00 74.12 108 ALA A O 1
ATOM 863 N N . ASN A 1 109 ? -14.021 -1.955 -28.580 1.00 73.81 109 ASN A N 1
ATOM 864 C CA . ASN A 1 109 ? -13.238 -2.073 -27.341 1.00 73.81 109 ASN A CA 1
ATOM 865 C C . ASN A 1 109 ? -12.868 -0.703 -26.745 1.00 73.81 109 ASN A C 1
ATOM 867 O O . ASN A 1 109 ? -12.776 -0.561 -25.533 1.00 73.81 109 ASN A O 1
ATOM 871 N N . ASP A 1 110 ? -12.694 0.318 -27.581 1.00 81.38 110 ASP A N 1
ATOM 872 C CA . ASP A 1 110 ? -12.372 1.667 -27.118 1.00 81.38 110 ASP A CA 1
ATOM 873 C C . ASP A 1 110 ? -13.544 2.319 -26.360 1.00 81.38 110 ASP A C 1
ATOM 875 O O . ASP A 1 110 ? -13.322 3.035 -25.383 1.00 81.38 110 ASP A O 1
ATOM 879 N N . ASP A 1 111 ? -14.790 2.021 -26.745 1.00 83.19 111 ASP A N 1
ATOM 880 C CA . ASP A 1 111 ? -15.988 2.531 -26.071 1.00 83.19 111 ASP A CA 1
ATOM 881 C C . ASP A 1 111 ? -16.180 1.856 -24.710 1.00 83.19 111 ASP A C 1
ATOM 883 O O . ASP A 1 111 ? -16.494 2.522 -23.721 1.00 83.19 111 ASP A O 1
ATOM 887 N N . THR A 1 112 ? -15.910 0.548 -24.619 1.00 80.62 112 THR A N 1
ATOM 888 C CA . THR A 1 112 ? -15.965 -0.168 -23.336 1.00 80.62 112 THR A CA 1
ATOM 889 C C . THR A 1 112 ? -14.887 0.342 -22.380 1.00 80.62 112 THR A C 1
ATOM 891 O O . THR A 1 112 ? -15.180 0.590 -21.209 1.00 80.62 112 THR A O 1
ATOM 894 N N . ILE A 1 113 ? -13.677 0.607 -22.887 1.00 86.06 113 ILE A N 1
ATOM 895 C CA . ILE A 1 113 ? -12.577 1.210 -22.122 1.00 86.06 113 ILE A CA 1
ATOM 896 C C . ILE A 1 113 ? -12.941 2.627 -21.650 1.00 86.06 113 ILE A C 1
ATOM 898 O O . ILE A 1 113 ? -12.669 2.989 -20.500 1.00 86.06 113 ILE A O 1
ATOM 902 N N . ALA A 1 114 ? -13.579 3.438 -22.500 1.00 90.00 114 ALA A N 1
ATOM 903 C CA . ALA A 1 114 ? -14.005 4.788 -22.139 1.00 90.00 114 ALA A CA 1
ATOM 904 C C . ALA A 1 114 ? -15.082 4.784 -21.043 1.00 90.00 114 ALA A C 1
ATOM 906 O O . ALA A 1 114 ? -15.038 5.609 -20.125 1.00 90.00 114 ALA A O 1
ATOM 907 N N . GLU A 1 115 ? -16.033 3.851 -21.100 1.00 85.19 115 GLU A N 1
ATOM 908 C CA . GLU A 1 115 ? -17.069 3.707 -20.077 1.00 85.19 115 GLU A CA 1
ATOM 909 C C . GLU A 1 115 ? -16.514 3.209 -18.741 1.00 85.19 115 GLU A C 1
ATOM 911 O O . GLU A 1 115 ? -16.887 3.750 -17.697 1.00 85.19 115 GLU A O 1
ATOM 916 N N . THR A 1 116 ? -15.602 2.229 -18.750 1.00 88.38 116 THR A N 1
ATOM 917 C CA . THR A 1 116 ? -14.935 1.778 -17.519 1.00 88.38 116 THR A CA 1
ATOM 918 C C . THR A 1 116 ? -14.113 2.902 -16.904 1.00 88.38 116 THR A C 1
ATOM 920 O O . THR A 1 116 ? -14.216 3.151 -15.710 1.00 88.38 116 THR A O 1
ATOM 923 N N . PHE A 1 117 ? -13.386 3.668 -17.724 1.00 93.12 117 PHE A N 1
ATOM 924 C CA . PHE A 1 117 ? -12.593 4.793 -17.237 1.00 93.12 117 PHE A CA 1
ATOM 925 C C . PHE A 1 117 ? -13.459 5.888 -16.600 1.00 93.12 117 PHE A C 1
ATOM 927 O O . PHE A 1 117 ? -13.100 6.430 -15.556 1.00 93.12 117 PHE A O 1
ATOM 934 N N . ARG A 1 118 ? -14.613 6.215 -17.201 1.00 92.31 118 ARG A N 1
ATOM 935 C CA . ARG A 1 118 ? -15.552 7.191 -16.623 1.00 92.31 118 ARG A CA 1
ATOM 936 C C . ARG A 1 118 ? -16.093 6.720 -15.273 1.00 92.31 118 ARG A C 1
ATOM 938 O O . ARG A 1 118 ? -16.073 7.502 -14.327 1.00 92.31 118 ARG A O 1
ATOM 945 N N . LYS A 1 119 ? -16.514 5.454 -15.174 1.00 92.75 119 LYS A N 1
ATOM 946 C CA . LYS A 1 119 ? -17.011 4.864 -13.919 1.00 92.75 119 LYS A CA 1
ATOM 947 C C . LYS A 1 119 ? -15.944 4.881 -12.828 1.00 92.75 119 LYS A C 1
ATOM 949 O O . LYS A 1 119 ? -16.198 5.404 -11.746 1.00 92.75 119 LYS A O 1
ATOM 954 N N . ASP A 1 120 ? -14.738 4.416 -13.143 1.00 89.56 120 ASP A N 1
ATOM 955 C CA . ASP A 1 120 ? -13.619 4.383 -12.198 1.00 89.56 120 ASP A CA 1
ATOM 956 C C . ASP A 1 120 ? -13.231 5.796 -11.731 1.00 89.56 120 ASP A C 1
ATOM 958 O O . ASP A 1 120 ? -12.889 6.010 -10.567 1.00 89.56 120 ASP A O 1
ATOM 962 N N . TRP A 1 121 ? -13.305 6.795 -12.616 1.00 94.44 121 TRP A N 1
ATOM 963 C CA . TRP A 1 121 ? -13.004 8.186 -12.277 1.00 94.44 121 TRP A CA 1
ATOM 964 C C . TRP A 1 121 ? -14.070 8.831 -11.379 1.00 94.44 121 TRP A C 1
ATOM 966 O O . TRP A 1 121 ? -13.730 9.558 -10.438 1.00 94.44 121 TRP A O 1
ATOM 976 N N . GLU A 1 122 ? -15.351 8.564 -11.639 1.00 93.19 122 GLU A N 1
ATOM 977 C CA . GLU A 1 122 ? -16.463 9.008 -10.790 1.00 93.19 122 GLU A CA 1
ATOM 978 C C . GLU A 1 122 ? -16.406 8.340 -9.411 1.00 93.19 122 GLU A C 1
ATOM 980 O O . GLU A 1 122 ? -16.556 9.010 -8.382 1.00 93.19 122 GLU A O 1
ATOM 985 N N . GLU A 1 123 ? -16.093 7.044 -9.364 1.00 90.75 123 GLU A N 1
ATOM 986 C CA . GLU A 1 123 ? -15.888 6.304 -8.121 1.00 90.75 123 GLU A CA 1
ATOM 987 C C . GLU A 1 123 ? -14.689 6.857 -7.336 1.00 90.75 123 GLU A C 1
ATOM 989 O O . GLU A 1 123 ? -14.823 7.199 -6.159 1.00 90.75 123 GLU A O 1
ATOM 994 N N . ALA A 1 124 ? -13.542 7.066 -7.987 1.00 90.62 124 ALA A N 1
ATOM 995 C CA . ALA A 1 124 ? -12.364 7.650 -7.350 1.00 90.62 124 ALA A CA 1
ATOM 996 C C . ALA A 1 124 ? -12.633 9.069 -6.817 1.00 90.62 124 ALA A C 1
ATOM 998 O O . ALA A 1 124 ? -12.196 9.421 -5.714 1.00 90.62 124 ALA A O 1
ATOM 999 N N . SER A 1 125 ? -13.384 9.882 -7.565 1.00 87.88 125 SER A N 1
ATOM 1000 C CA . SER A 1 125 ? -13.752 11.245 -7.166 1.00 87.88 125 SER A CA 1
ATOM 1001 C C . SER A 1 125 ? -14.728 11.250 -5.989 1.00 87.88 125 SER A C 1
ATOM 1003 O O . SER A 1 125 ? -14.538 11.992 -5.018 1.00 87.88 125 SER A O 1
ATOM 1005 N N . SER A 1 126 ? -15.745 10.388 -6.018 1.00 86.69 126 SER A N 1
ATOM 1006 C CA . SER A 1 126 ? -16.696 10.247 -4.913 1.00 86.69 126 SER A CA 1
ATOM 1007 C C . SER A 1 126 ? -16.004 9.726 -3.648 1.00 86.69 126 SER A C 1
ATOM 1009 O O . SER A 1 126 ? -16.162 10.308 -2.575 1.00 86.69 126 SER A O 1
ATOM 1011 N N . HIS A 1 127 ? -15.120 8.734 -3.766 1.00 84.38 127 HIS A N 1
ATOM 1012 C CA . HIS A 1 127 ? -14.346 8.220 -2.642 1.00 84.38 127 HIS A CA 1
ATOM 1013 C C . HIS A 1 127 ? -13.425 9.296 -2.039 1.00 84.38 127 HIS A C 1
ATOM 1015 O O . HIS A 1 127 ? -13.381 9.468 -0.818 1.00 84.38 127 HIS A O 1
ATOM 1021 N N . ALA A 1 128 ? -12.733 10.085 -2.869 1.00 83.00 128 ALA A N 1
ATOM 1022 C CA . ALA A 1 128 ? -11.887 11.184 -2.400 1.00 83.00 128 ALA A CA 1
ATOM 1023 C C . ALA A 1 128 ? -12.686 12.268 -1.650 1.00 83.00 128 ALA A C 1
ATOM 1025 O O . ALA A 1 128 ? -12.233 12.786 -0.621 1.00 83.00 128 ALA A O 1
ATOM 1026 N N . THR A 1 129 ? -13.889 12.603 -2.128 1.00 86.06 129 THR A N 1
ATOM 1027 C CA . THR A 1 129 ? -14.757 13.584 -1.456 1.00 86.06 129 THR A CA 1
ATOM 1028 C C . THR A 1 129 ? -15.309 13.051 -0.132 1.00 86.06 129 THR A C 1
ATOM 1030 O O . THR A 1 129 ? -15.238 13.762 0.875 1.00 86.06 129 THR A O 1
ATOM 1033 N N . LEU A 1 130 ? -15.754 11.792 -0.084 1.00 86.31 130 LEU A N 1
ATOM 1034 C CA . LEU A 1 130 ? -16.198 11.124 1.143 1.00 86.31 130 LEU A CA 1
ATOM 1035 C C . LEU A 1 130 ? -15.073 11.041 2.179 1.00 86.31 130 LEU A C 1
ATOM 1037 O O . LEU A 1 130 ? -15.268 11.409 3.339 1.00 86.31 130 LEU A O 1
ATOM 1041 N N . GLN A 1 131 ? -13.867 10.653 1.762 1.00 84.31 131 GLN A N 1
ATOM 1042 C CA . GLN A 1 131 ? -12.706 10.585 2.647 1.00 84.31 131 GLN A CA 1
ATOM 1043 C C . GLN A 1 131 ? -12.356 11.964 3.225 1.00 84.31 131 GLN A C 1
ATOM 1045 O O . GLN A 1 131 ? -12.068 12.089 4.418 1.00 84.31 131 GLN A O 1
ATOM 1050 N N . ARG A 1 132 ? -12.420 13.024 2.409 1.00 83.88 132 ARG A N 1
ATOM 1051 C CA . ARG A 1 132 ? -12.217 14.400 2.880 1.00 83.88 132 ARG A CA 1
ATOM 1052 C C . ARG A 1 132 ? -13.282 14.806 3.902 1.00 83.88 132 ARG A C 1
ATOM 1054 O O . ARG A 1 132 ? -12.931 15.400 4.919 1.00 83.88 132 ARG A O 1
ATOM 1061 N N . GLN A 1 133 ? -14.554 14.483 3.671 1.00 83.62 133 GLN A N 1
ATOM 1062 C CA . GLN A 1 133 ? -15.629 14.783 4.624 1.00 83.62 133 GLN A CA 1
ATOM 1063 C C . GLN A 1 133 ? -15.444 14.037 5.952 1.00 83.62 133 GLN A C 1
ATOM 1065 O O . GLN A 1 133 ? -15.531 14.651 7.018 1.00 83.62 133 GLN A O 1
ATOM 1070 N N . GLN A 1 134 ? -15.095 12.749 5.902 1.00 82.50 134 GLN A N 1
ATOM 1071 C CA . GLN A 1 134 ? -14.794 11.956 7.096 1.00 82.50 134 GLN A CA 1
ATOM 1072 C C . GLN A 1 134 ? -13.633 12.565 7.889 1.00 82.50 134 GLN A C 1
ATOM 1074 O O . GLN A 1 134 ? -13.784 12.840 9.078 1.00 82.50 134 GLN A O 1
ATOM 1079 N N . GLN A 1 135 ? -12.517 12.900 7.235 1.00 81.94 135 GLN A N 1
ATOM 1080 C CA . GLN A 1 135 ? -11.378 13.537 7.904 1.00 81.94 135 GLN A CA 1
ATOM 1081 C C . GLN A 1 135 ? -11.735 14.883 8.552 1.00 81.94 135 GLN A C 1
ATOM 1083 O O . GLN A 1 135 ? -11.238 15.194 9.636 1.00 81.94 135 GLN A O 1
ATOM 1088 N N . MET A 1 136 ? -12.593 15.687 7.917 1.00 79.50 136 MET A N 1
ATOM 1089 C CA . MET A 1 136 ? -13.052 16.959 8.484 1.00 79.50 136 MET A CA 1
ATOM 1090 C C . MET A 1 136 ? -13.960 16.744 9.703 1.00 79.50 136 MET A C 1
ATOM 1092 O O . MET A 1 136 ? -13.771 17.409 10.723 1.00 79.50 136 MET A O 1
ATOM 1096 N N . SER A 1 137 ? -14.881 15.776 9.645 1.00 74.94 137 SER A N 1
ATOM 1097 C CA . SER A 1 137 ? -15.741 15.417 10.782 1.00 74.94 137 SER A CA 1
ATOM 1098 C C . SER A 1 137 ? -14.938 14.885 11.978 1.00 74.94 137 SER A C 1
ATOM 1100 O O . SER A 1 137 ? -15.168 15.298 13.116 1.00 74.94 137 SER A O 1
ATOM 1102 N N . GLU A 1 138 ? -13.919 14.055 11.737 1.00 73.88 138 GLU A N 1
ATOM 1103 C CA . GLU A 1 138 ? -13.032 13.543 12.784 1.00 73.88 138 GLU A CA 1
ATOM 1104 C C . GLU A 1 138 ? -12.204 14.646 13.446 1.00 73.88 138 GLU A C 1
ATOM 1106 O O . GLU A 1 138 ? -11.972 14.613 14.659 1.00 73.88 138 GLU A O 1
ATOM 1111 N N . ARG A 1 139 ? -11.729 15.620 12.660 1.00 73.25 139 ARG A N 1
ATOM 1112 C CA . ARG A 1 139 ? -11.004 16.788 13.180 1.00 73.25 139 ARG A CA 1
ATOM 1113 C C . ARG A 1 139 ? -11.914 17.640 14.060 1.00 73.25 139 ARG A C 1
ATOM 1115 O O . ARG A 1 139 ? -11.541 17.917 15.198 1.00 73.25 139 ARG A O 1
ATOM 1122 N N . ALA A 1 140 ? -13.132 17.932 13.603 1.00 70.25 140 ALA A N 1
ATOM 1123 C CA . ALA A 1 140 ? -14.120 18.675 14.384 1.00 70.25 140 ALA A CA 1
ATOM 1124 C C . ALA A 1 140 ? -14.509 17.945 15.688 1.00 70.25 140 ALA A C 1
ATOM 1126 O O . ALA A 1 140 ? -14.640 18.569 16.742 1.00 70.25 140 ALA A O 1
ATOM 1127 N N . ALA A 1 141 ? -14.634 16.613 15.661 1.00 68.50 141 ALA A N 1
ATOM 1128 C CA . ALA A 1 141 ? -14.904 15.813 16.857 1.00 68.50 141 ALA A CA 1
ATOM 1129 C C . ALA A 1 141 ? -13.733 15.823 17.862 1.00 68.50 141 ALA A C 1
ATOM 1131 O O . ALA A 1 141 ? -13.950 15.854 19.076 1.00 68.50 141 ALA A O 1
ATOM 1132 N N . LYS A 1 142 ? -12.481 15.826 17.380 1.00 66.50 142 LYS A N 1
ATOM 1133 C CA . LYS A 1 142 ? -11.275 15.918 18.225 1.00 66.50 142 LYS A CA 1
ATOM 1134 C C . LYS A 1 142 ? -11.092 17.312 18.832 1.00 66.50 142 LYS A C 1
ATOM 1136 O O . LYS A 1 142 ? -10.647 17.412 19.974 1.00 66.50 142 LYS A O 1
ATOM 1141 N N . GLU A 1 143 ? -11.458 18.369 18.112 1.00 61.91 143 GLU A N 1
ATOM 1142 C CA . GLU A 1 143 ? -11.421 19.746 18.621 1.00 61.91 143 GLU A CA 1
ATOM 1143 C C . GLU A 1 143 ? -12.459 19.972 19.728 1.00 61.91 143 GLU A C 1
ATOM 1145 O O . GLU A 1 143 ? -12.112 20.504 20.784 1.00 61.91 143 GLU A O 1
ATOM 1150 N N . LYS A 1 144 ? -13.684 19.446 19.576 1.00 59.69 144 LYS A N 1
ATOM 1151 C CA . LYS A 1 144 ? -14.710 19.499 20.636 1.00 59.69 144 LYS A CA 1
ATOM 1152 C C . LYS A 1 144 ? -14.301 18.748 21.911 1.00 59.69 144 LYS A C 1
ATOM 1154 O O . LYS A 1 144 ? -14.614 19.204 23.004 1.00 59.69 144 LYS A O 1
ATOM 1159 N N . LYS A 1 145 ? -13.547 17.644 21.802 1.00 57.75 145 LYS A N 1
ATOM 1160 C CA . LYS A 1 145 ? -13.013 16.920 22.976 1.00 57.75 145 LYS A CA 1
ATOM 1161 C C . LYS A 1 145 ? -11.898 17.673 23.712 1.00 57.75 145 LYS A C 1
ATOM 1163 O O . LYS A 1 145 ? -11.752 17.483 24.914 1.00 57.75 145 LYS A O 1
ATOM 1168 N N . LYS A 1 146 ? -11.130 18.529 23.028 1.00 54.22 146 LYS A N 1
ATOM 1169 C CA . LYS A 1 146 ? -10.090 19.362 23.663 1.00 54.22 146 LYS A CA 1
ATOM 1170 C C . LYS A 1 146 ? -10.647 20.615 24.338 1.00 54.22 146 LYS A C 1
ATOM 1172 O O . LYS A 1 146 ? -10.052 21.075 25.303 1.00 54.22 146 LYS A O 1
ATOM 1177 N N . ALA A 1 147 ? -11.767 21.152 23.856 1.00 51.53 147 ALA A N 1
ATOM 1178 C CA . ALA A 1 147 ? -12.381 22.357 24.417 1.00 51.53 147 ALA A CA 1
ATOM 1179 C C . ALA A 1 147 ? -13.125 22.123 25.751 1.00 51.53 147 ALA A C 1
ATOM 1181 O O . ALA A 1 147 ? -13.427 23.088 26.441 1.00 51.53 147 ALA A O 1
ATOM 1182 N N . GLY A 1 148 ? -13.409 20.865 26.120 1.00 47.50 148 GLY A N 1
ATOM 1183 C CA . GLY A 1 148 ? -14.112 20.503 27.362 1.00 47.50 148 GLY A CA 1
ATOM 1184 C C . GLY A 1 148 ? -13.240 19.903 28.472 1.00 47.50 148 GLY A C 1
ATOM 1185 O O . GLY A 1 148 ? -13.765 19.574 29.530 1.00 47.50 148 GLY A O 1
ATOM 1186 N N . GLN A 1 149 ? -11.931 19.727 28.257 1.00 48.72 149 GLN A N 1
ATOM 1187 C CA . GLN A 1 149 ? -11.012 19.319 29.323 1.00 48.72 149 GLN A CA 1
ATOM 1188 C C . GLN A 1 149 ? -10.359 20.567 29.917 1.00 48.72 149 GL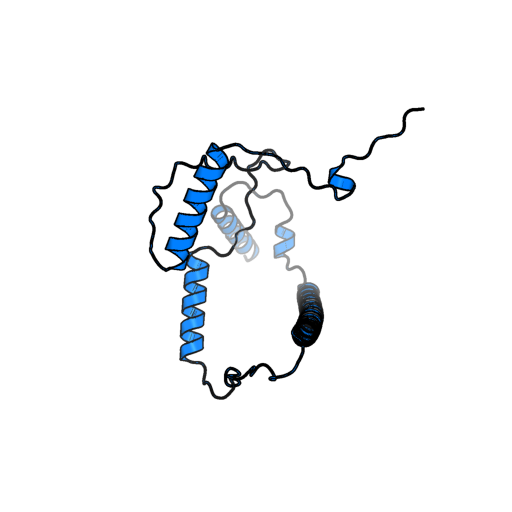N A C 1
ATOM 1190 O O . GLN A 1 149 ? -9.300 21.004 29.464 1.00 48.72 149 GLN A O 1
ATOM 1195 N N . GLU A 1 150 ? -10.988 21.138 30.948 1.00 52.22 150 GLU A N 1
ATOM 1196 C CA . GLU A 1 150 ? -10.241 21.920 31.932 1.00 52.22 150 GLU A CA 1
ATOM 1197 C C . GLU A 1 150 ? -9.028 21.090 32.358 1.00 52.22 150 GLU A C 1
ATOM 1199 O O . GLU A 1 150 ? -9.153 19.927 32.749 1.00 52.22 150 GLU A O 1
ATOM 1204 N N . LYS A 1 151 ? -7.835 21.668 32.212 1.00 51.88 151 LYS A N 1
ATOM 1205 C CA . LYS A 1 151 ? -6.589 21.046 32.652 1.00 51.88 151 LYS A CA 1
ATOM 1206 C C . LYS A 1 151 ? -6.684 20.835 34.156 1.00 51.88 151 LYS A C 1
ATOM 1208 O O . LYS A 1 151 ? -6.460 21.761 34.929 1.00 51.88 151 LYS A O 1
ATOM 1213 N N . THR A 1 152 ? -7.027 19.620 34.564 1.00 56.94 152 THR A N 1
ATOM 1214 C CA . THR A 1 152 ? -6.994 19.204 35.964 1.00 56.94 152 THR A CA 1
ATOM 1215 C C . THR A 1 152 ? -5.602 19.480 36.53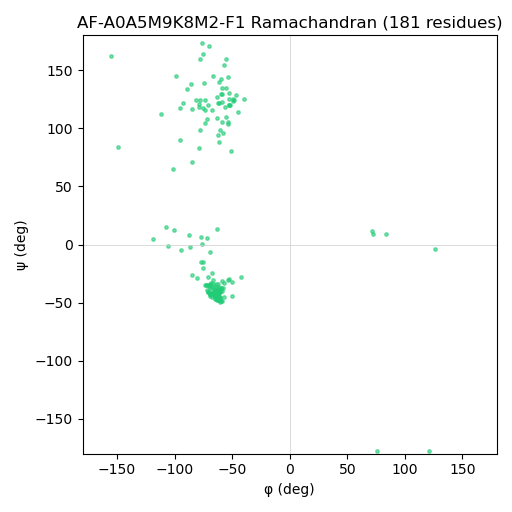4 1.00 56.94 152 THR A C 1
ATOM 1217 O O . THR A 1 152 ? -4.612 19.295 35.819 1.00 56.94 152 THR A O 1
ATOM 1220 N N . GLU A 1 153 ? -5.512 19.874 37.812 1.00 54.16 153 GLU A N 1
ATOM 1221 C CA . GLU A 1 153 ? -4.252 20.128 38.545 1.00 54.16 153 GLU A CA 1
ATOM 1222 C C . GLU A 1 153 ? -3.156 19.076 38.269 1.00 54.16 153 GLU A C 1
ATOM 1224 O O . GLU A 1 153 ? -1.965 19.380 38.296 1.00 54.16 153 GLU A O 1
ATOM 1229 N N . GLU A 1 154 ? -3.551 17.847 37.935 1.00 55.38 154 GLU A N 1
ATOM 1230 C CA . GLU A 1 154 ? -2.711 16.732 37.494 1.00 55.38 154 GLU A CA 1
ATOM 1231 C C . GLU A 1 154 ? -1.716 17.044 36.359 1.00 55.38 154 GLU A C 1
ATOM 1233 O O . GLU A 1 154 ? -0.637 16.449 36.320 1.00 55.38 154 GLU A O 1
ATOM 1238 N N . GLU A 1 155 ? -2.049 17.951 35.436 1.00 56.25 155 GLU A N 1
ATOM 1239 C CA . GLU A 1 155 ? -1.158 18.347 34.335 1.00 56.25 155 GLU A CA 1
ATOM 1240 C C . GLU A 1 155 ? -0.173 19.452 34.756 1.00 56.25 155 GLU A C 1
ATOM 1242 O O . GLU A 1 155 ? 0.936 19.540 34.223 1.00 56.25 155 GLU A O 1
ATOM 1247 N N . LEU A 1 156 ? -0.540 20.259 35.759 1.00 55.62 156 LEU A N 1
ATOM 1248 C CA . LEU A 1 156 ? 0.312 21.314 36.318 1.00 55.62 156 LEU A CA 1
ATOM 1249 C C . LEU A 1 156 ? 1.448 20.728 37.169 1.00 55.62 156 LEU A C 1
ATOM 1251 O O . LEU A 1 156 ? 2.576 21.213 37.092 1.00 55.62 156 LEU A O 1
ATOM 1255 N N . TYR A 1 157 ? 1.200 19.619 37.874 1.00 55.19 157 TYR A N 1
ATOM 1256 C CA . TYR A 1 157 ? 2.234 18.862 38.597 1.00 55.19 157 TYR A CA 1
ATOM 1257 C C . TYR A 1 157 ? 3.241 18.134 37.681 1.00 55.19 157 TYR A C 1
ATOM 1259 O O . TYR A 1 157 ? 4.230 17.585 38.163 1.00 55.19 157 TYR A O 1
ATOM 1267 N N . MET A 1 158 ? 3.026 18.137 36.360 1.00 57.12 158 MET A N 1
ATOM 1268 C CA . MET A 1 158 ? 3.851 17.433 35.368 1.00 57.12 158 MET A CA 1
ATOM 1269 C C . MET A 1 158 ? 4.729 18.354 34.505 1.00 57.12 158 MET A C 1
ATOM 1271 O O . MET A 1 158 ? 5.267 17.914 33.485 1.00 57.12 158 MET A O 1
ATOM 1275 N N . LYS A 1 159 ? 4.922 19.621 34.894 1.00 48.47 159 LYS A N 1
ATOM 1276 C CA . LYS A 1 159 ? 5.735 20.592 34.143 1.00 48.47 159 LYS A CA 1
ATOM 1277 C C . LYS A 1 159 ? 7.131 20.774 34.762 1.00 48.47 159 LYS A C 1
ATOM 1279 O O . LYS A 1 159 ? 7.475 21.846 35.239 1.00 48.47 159 LYS A O 1
ATOM 1284 N N . GLY A 1 160 ? 7.947 19.718 34.751 1.00 61.97 160 GLY A N 1
ATOM 1285 C CA . GLY A 1 160 ? 9.354 19.762 35.176 1.00 61.97 160 GLY A CA 1
ATOM 1286 C C . GLY A 1 160 ? 10.205 18.662 34.521 1.00 61.97 160 GLY A C 1
ATOM 1287 O O . GLY A 1 160 ? 9.638 17.700 33.989 1.00 61.97 160 GLY A O 1
ATOM 1288 N N . PRO A 1 161 ? 11.551 18.778 34.519 1.00 71.88 161 PRO A N 1
ATOM 1289 C CA . PRO A 1 161 ? 12.439 17.707 34.069 1.00 71.88 161 PRO A CA 1
ATOM 1290 C C . PRO A 1 161 ? 12.092 16.411 34.808 1.00 71.88 161 PRO A C 1
ATOM 1292 O O . PRO A 1 161 ? 12.088 16.368 36.036 1.00 71.88 161 PRO A O 1
ATOM 1295 N N . LYS A 1 162 ? 11.719 15.365 34.062 1.00 68.25 162 LYS A N 1
ATOM 1296 C CA . LYS A 1 162 ? 11.210 14.110 34.633 1.00 68.25 162 LYS A CA 1
ATOM 1297 C C . LYS A 1 162 ? 12.262 13.516 35.572 1.00 68.25 162 LYS A C 1
ATOM 1299 O O . LYS A 1 162 ? 13.370 13.233 35.123 1.00 68.25 162 LYS A O 1
ATOM 1304 N N . LEU A 1 163 ? 11.888 13.290 36.834 1.00 62.75 163 LEU A N 1
ATOM 1305 C CA . LEU A 1 163 ? 12.686 12.536 37.805 1.00 62.75 163 LEU A CA 1
ATOM 1306 C C . LEU A 1 163 ? 13.183 11.236 37.143 1.00 62.75 163 LEU A C 1
ATOM 1308 O O . LEU A 1 163 ? 12.403 10.511 36.505 1.00 62.75 163 LEU A O 1
ATOM 1312 N N . GLY A 1 164 ? 14.491 10.986 37.224 1.00 73.56 164 GLY A N 1
ATOM 1313 C CA . GLY A 1 164 ? 15.115 9.772 36.693 1.00 73.56 164 GLY A CA 1
ATOM 1314 C C . GLY A 1 164 ? 14.477 8.492 37.257 1.00 73.56 164 GLY A C 1
ATOM 1315 O O . GLY A 1 164 ? 13.811 8.522 38.288 1.00 73.56 164 GLY A O 1
ATOM 1316 N N . GLY A 1 165 ? 14.648 7.362 36.559 1.00 75.75 165 GLY A N 1
ATOM 1317 C CA . GLY A 1 165 ? 14.114 6.047 36.957 1.00 75.75 165 GLY A CA 1
ATOM 1318 C C . GLY A 1 165 ? 13.161 5.397 35.940 1.00 75.75 165 GLY A C 1
ATOM 1319 O O . GLY A 1 165 ? 12.921 5.922 34.847 1.00 75.75 165 GLY A O 1
ATOM 1320 N N . SER A 1 166 ? 12.615 4.224 36.280 1.00 74.62 166 SER A N 1
ATOM 1321 C CA . SER A 1 166 ? 11.664 3.471 35.444 1.00 74.62 166 SER A CA 1
ATOM 1322 C C . SER A 1 166 ? 10.255 4.098 35.454 1.00 74.62 166 SER A C 1
ATOM 1324 O O . SER A 1 166 ? 9.924 4.938 36.292 1.00 74.62 166 SER A O 1
ATOM 1326 N N . ARG A 1 167 ? 9.387 3.716 34.500 1.00 71.69 167 ARG A N 1
ATOM 1327 C CA . ARG A 1 167 ? 7.982 4.187 34.462 1.00 71.69 167 ARG A CA 1
ATOM 1328 C C . ARG A 1 167 ? 7.214 3.835 35.742 1.00 71.69 167 ARG A C 1
ATOM 1330 O O . ARG A 1 167 ? 6.425 4.662 36.185 1.00 71.69 167 ARG A O 1
ATOM 1337 N N . SER A 1 168 ? 7.465 2.663 36.323 1.00 78.12 168 SER A N 1
ATOM 1338 C CA . SER A 1 168 ? 6.820 2.216 37.561 1.00 78.12 168 SER A CA 1
ATOM 1339 C C . SER A 1 168 ? 7.286 3.015 38.779 1.00 78.12 168 SER A C 1
ATOM 1341 O O . SER A 1 168 ? 6.449 3.435 39.571 1.00 78.12 168 SER A O 1
ATOM 1343 N N . ALA A 1 169 ? 8.583 3.335 38.883 1.00 77.00 169 ALA A N 1
ATOM 1344 C CA . ALA A 1 169 ? 9.111 4.179 39.961 1.00 77.00 169 ALA A CA 1
ATOM 1345 C C . ALA A 1 169 ? 8.460 5.574 39.975 1.00 77.00 169 ALA A C 1
ATOM 1347 O O . ALA A 1 169 ? 8.135 6.120 41.028 1.00 77.00 169 ALA A O 1
ATOM 1348 N N . ARG A 1 170 ? 8.193 6.128 38.786 1.00 74.38 170 ARG A N 1
ATOM 1349 C CA . ARG A 1 170 ? 7.473 7.401 38.646 1.00 74.38 170 ARG A CA 1
ATOM 1350 C C . ARG A 1 170 ? 5.999 7.308 39.045 1.00 74.38 170 ARG A C 1
ATOM 1352 O O . ARG A 1 170 ? 5.485 8.257 39.627 1.00 74.38 170 ARG A O 1
ATOM 1359 N N . ALA A 1 171 ? 5.324 6.198 38.744 1.00 79.06 171 ALA A N 1
ATOM 1360 C CA . ALA A 1 171 ? 3.934 5.987 39.152 1.00 79.06 171 ALA A CA 1
ATOM 1361 C C . ALA A 1 171 ? 3.810 5.887 40.682 1.00 79.06 171 ALA A C 1
ATOM 1363 O O . ALA A 1 171 ? 2.974 6.566 41.269 1.00 79.06 171 ALA A O 1
ATOM 1364 N N . ALA A 1 172 ? 4.721 5.156 41.328 1.00 79.94 172 ALA A N 1
ATOM 1365 C CA . ALA A 1 172 ? 4.751 5.024 42.783 1.00 79.94 172 ALA A CA 1
ATOM 1366 C C . ALA A 1 172 ? 4.987 6.369 43.499 1.00 79.94 172 ALA A C 1
ATOM 1368 O O . ALA A 1 172 ? 4.285 6.699 44.452 1.00 79.94 172 ALA A O 1
ATOM 1369 N N . MET A 1 173 ? 5.926 7.193 43.015 1.00 73.56 173 MET A N 1
ATOM 1370 C CA . MET A 1 173 ? 6.144 8.542 43.562 1.00 73.56 173 MET A CA 1
ATOM 1371 C C . MET A 1 173 ? 4.934 9.465 43.353 1.00 73.56 173 MET A C 1
ATOM 1373 O O . MET A 1 173 ? 4.600 10.248 44.243 1.00 73.56 173 MET A O 1
ATOM 1377 N N . ARG A 1 174 ? 4.233 9.344 42.215 1.00 74.62 174 ARG A N 1
ATOM 1378 C CA . ARG A 1 174 ? 2.983 10.076 41.953 1.00 74.62 174 ARG A CA 1
ATOM 1379 C C . ARG A 1 174 ? 1.897 9.691 42.958 1.00 74.62 174 ARG A C 1
ATOM 1381 O O . ARG A 1 174 ? 1.267 10.574 43.537 1.00 74.62 174 ARG A O 1
ATOM 1388 N N . GLU A 1 175 ? 1.696 8.396 43.184 1.00 79.56 175 GLU A N 1
ATOM 1389 C CA . GLU A 1 175 ? 0.722 7.886 44.155 1.00 79.56 175 GLU A CA 1
ATOM 1390 C C . GLU A 1 175 ? 1.064 8.318 45.584 1.00 79.56 175 GLU A C 1
ATOM 1392 O O . GLU A 1 175 ? 0.177 8.752 46.318 1.00 79.56 175 GLU A O 1
ATOM 1397 N N . ALA A 1 176 ? 2.345 8.290 45.962 1.00 78.38 176 ALA A N 1
ATOM 1398 C CA . ALA A 1 176 ? 2.805 8.741 47.272 1.00 78.38 176 ALA A CA 1
ATOM 1399 C C . ALA A 1 176 ? 2.554 10.244 47.501 1.00 78.38 176 ALA A C 1
ATOM 1401 O O . ALA A 1 176 ? 2.043 10.618 48.556 1.00 78.38 176 ALA A O 1
ATOM 1402 N N . MET A 1 177 ? 2.840 11.104 46.515 1.00 71.75 177 MET A N 1
ATOM 1403 C CA . MET A 1 177 ? 2.591 12.551 46.618 1.00 71.75 177 MET A CA 1
ATOM 1404 C C . MET A 1 177 ? 1.096 12.898 46.641 1.00 71.75 177 MET A C 1
ATOM 1406 O O . MET A 1 177 ? 0.670 13.717 47.453 1.00 71.75 177 MET A O 1
ATOM 1410 N N . LEU A 1 178 ? 0.279 12.251 45.802 1.00 74.75 178 LEU A N 1
ATOM 1411 C CA . LEU A 1 178 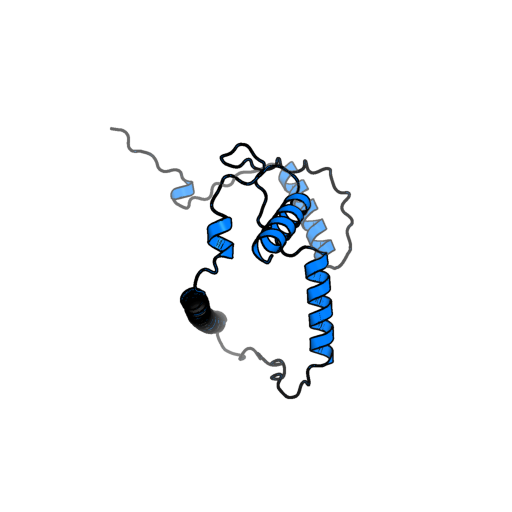? -1.182 12.422 45.819 1.00 74.75 178 LEU A CA 1
ATOM 1412 C C . LEU A 1 178 ? -1.792 11.962 47.148 1.00 74.75 178 LEU A C 1
ATOM 1414 O O . LEU A 1 178 ? -2.711 12.597 47.662 1.00 74.75 178 LEU A O 1
ATOM 1418 N N . LYS A 1 179 ? -1.268 10.874 47.721 1.00 78.25 179 LYS A N 1
ATOM 1419 C CA . LYS A 1 179 ? -1.686 10.356 49.027 1.00 78.25 179 LYS A CA 1
ATOM 1420 C C . LYS A 1 179 ? -1.256 11.268 50.178 1.00 78.25 179 LYS A C 1
ATOM 1422 O O . LYS A 1 179 ? -2.009 11.398 51.137 1.00 78.25 179 LYS A O 1
ATOM 1427 N N . ALA A 1 180 ? -0.093 11.911 50.076 1.00 70.44 180 ALA A N 1
ATOM 1428 C CA . ALA A 1 180 ? 0.383 12.883 51.058 1.00 70.44 180 ALA A CA 1
ATOM 1429 C C . ALA A 1 180 ? -0.422 14.195 51.031 1.00 70.44 180 ALA A C 1
ATOM 1431 O O . ALA A 1 180 ? -0.665 14.755 52.088 1.00 70.44 180 ALA A O 1
ATOM 1432 N N . LYS A 1 181 ? -0.881 14.654 49.855 1.00 64.81 181 LYS A N 1
ATOM 1433 C CA . LYS A 1 181 ? -1.717 15.867 49.710 1.00 64.81 181 LYS A CA 1
ATOM 1434 C C . LYS A 1 181 ? -3.181 15.659 50.143 1.00 64.81 181 LYS A C 1
ATOM 1436 O O . LYS A 1 181 ? -3.883 16.629 50.396 1.00 64.81 181 LYS A O 1
ATOM 1441 N N . LYS A 1 182 ? -3.662 14.409 50.188 1.00 64.12 182 LYS A N 1
ATOM 1442 C CA . LYS A 1 182 ? -5.030 14.046 50.622 1.00 64.12 182 LYS A CA 1
ATOM 1443 C C . LYS A 1 182 ? -5.183 13.848 52.139 1.00 64.12 182 LYS A C 1
ATOM 1445 O O . LYS A 1 182 ? -6.286 13.528 52.577 1.00 64.12 182 LYS A O 1
ATOM 1450 N N . ARG A 1 183 ? -4.103 13.974 52.910 1.00 46.22 183 ARG A N 1
ATOM 1451 C CA . ARG A 1 183 ? -4.120 14.009 54.378 1.00 46.22 183 ARG A CA 1
ATOM 1452 C C . ARG A 1 183 ? -4.001 15.446 54.849 1.00 46.22 183 ARG A C 1
ATOM 1454 O O . ARG A 1 183 ? -4.629 15.738 55.884 1.00 46.22 183 ARG A O 1
#

Mean predicted aligned error: 21.63 Å

Foldseek 3Di:
DDDDDDDVVVVVDDDDDPPDDVVVVVVVVVVVVVVCVVVVHPDPDPPPPDPDPDFDADPVRHRDDDDDDQDPVSVVVVVVVVVVCVVPDDCPPPDDDPPDPPPPPPDDPVVVVVVVVVVVVVVVVVVVVVVVVVVVVVVVVVVVVVVPDDPPCVVVVVPDDDDDDDPVVSVVVVVVVVVVVVD

InterPro domains:
  IPR010756 Telomere length and silencing protein 1-like [PF07052] (5-37)
  IPR010756 Telomere length and silencing protein 1-like [PTHR13486] (3-126)